Protein AF-A0A0V0W6I0-F1 (afdb_monomer)

pLDDT: mean 73.9, std 25.03, range [25.95, 97.06]

Radius of gyration: 31.8 Å; Cα contacts (8 Å, |Δi|>4): 115; chains: 1; bounding box: 70×70×75 Å

Foldseek 3Di:
DWDDDPNDTDDPQRVCCVPPRGDPCPPDAWDWDDDPVDTDTHRPVPDDDDPPDDDDDDDPVRVVVVCVVPDDDDVVVQVVQLVVLVVVPVVVDPVCVVVVHDDDSDDDDDDDDDDADDWDWADDPDDDDIDTDHDDPNDDDCVPGDHPDPPPDDPPPPDPDPCPDPPPPPPPPPPDPDDDDDDDDDDDDDDDDPDDPPDDDDDDDD

Sequence (206 aa):
MKFKRDGNEVSVAEYFRDVYGPLKYPNLPLVQVGSKSKPIYVPVELCQVANCQRYNKLKACQTTSIIRFASTDAPTRILKCIDMVKNSNFNSDPFLKSFGVQIKAEPMIVDGRVLPPPRLEYGKGNGGRQIILTLKDGAWNFLNLLLELKCRTDPHCNGPLRRAGSSASSTRFLARPSLFGDGPVLTVPRVSYQFLSCAFLIALRQ

Solvent-accessible surface area (backbone atoms only — not comparable to full-atom values): 14554 Å² total; per-residue (Å²): 115,72,47,81,55,97,91,41,80,42,38,60,60,56,52,39,34,76,75,78,42,75,66,92,63,73,87,57,70,63,42,77,42,81,48,92,90,59,68,42,80,41,58,51,92,80,60,75,86,70,82,92,70,86,81,91,82,77,53,72,71,56,45,52,52,50,49,59,71,70,62,66,58,70,70,63,47,51,52,53,51,36,51,50,48,56,74,62,46,60,71,72,38,70,69,40,51,74,72,71,53,78,74,77,58,66,84,86,86,75,94,82,80,85,76,82,71,68,81,43,79,41,51,41,81,89,88,49,78,73,47,77,46,82,54,56,96,90,43,86,77,66,83,96,61,49,75,76,73,79,77,79,75,64,89,82,64,88,61,82,75,74,78,72,73,85,72,82,64,84,73,75,82,76,82,70,82,86,87,77,82,94,75,88,83,86,86,82,82,93,78,93,75,98,72,72,103,77,83,86,82,91,77,88,78,132

Secondary structure (DSSP, 8-state):
-EEEETTEEEEHHHHHHHHT---S-TTSPEEEEEETTEEEEEEGGG--PPTTPPP----HHHHHHHHHHH---HHHHHHHHHHHHHHHTGGG-HHHHHTT----SSPPP-----PPPPEEEEEETTTEEEEEEEPBTTB---TT---S------TT--S--------------------S----------------S---------

Structure (mmCIF, N/CA/C/O backbone):
data_AF-A0A0V0W6I0-F1
#
_entry.id   AF-A0A0V0W6I0-F1
#
loop_
_atom_site.group_PDB
_atom_site.id
_atom_site.type_symbol
_atom_site.label_atom_id
_atom_site.label_alt_id
_atom_site.label_comp_id
_atom_site.label_asym_id
_atom_site.label_entity_id
_atom_site.label_seq_id
_atom_site.pdbx_PDB_ins_code
_atom_site.Cartn_x
_atom_site.Cartn_y
_atom_site.Cartn_z
_atom_site.occupancy
_atom_site.B_iso_or_equiv
_atom_site.auth_seq_id
_atom_site.auth_comp_id
_atom_site.auth_asym_id
_atom_site.auth_atom_id
_atom_site.pdbx_PDB_model_num
ATOM 1 N N . MET A 1 1 ? -19.788 6.166 32.489 1.00 81.62 1 MET A N 1
ATOM 2 C CA . MET A 1 1 ? -20.897 6.461 31.555 1.00 81.62 1 MET A CA 1
ATOM 3 C C . MET A 1 1 ? -22.092 5.607 31.942 1.00 81.62 1 MET A C 1
ATOM 5 O O . MET A 1 1 ? -21.896 4.411 32.150 1.00 81.62 1 MET A O 1
ATOM 9 N N . LYS A 1 2 ? -23.277 6.206 32.090 1.00 86.81 2 LYS A N 1
ATOM 10 C CA . LYS A 1 2 ? -24.521 5.514 32.464 1.00 86.81 2 LYS A CA 1
ATOM 11 C C . LYS A 1 2 ? -25.579 5.736 31.387 1.00 86.81 2 LYS A C 1
ATOM 13 O O . LYS A 1 2 ? -25.546 6.761 30.710 1.00 86.81 2 LYS A O 1
ATOM 18 N N . PHE A 1 3 ? -26.480 4.779 31.216 1.00 87.31 3 PHE A N 1
ATOM 19 C CA . PHE A 1 3 ? -27.615 4.881 30.305 1.00 87.31 3 PHE A CA 1
ATOM 20 C C . PHE A 1 3 ? -28.866 4.301 30.966 1.00 87.31 3 PHE A C 1
ATOM 22 O O . PHE A 1 3 ? -28.770 3.496 31.892 1.00 87.31 3 PHE A O 1
ATOM 29 N N . LYS A 1 4 ? -30.046 4.737 30.515 1.00 89.06 4 LYS A N 1
ATOM 30 C CA . LYS A 1 4 ? -31.315 4.233 31.044 1.00 89.06 4 LYS A CA 1
ATOM 31 C C . LYS A 1 4 ? -31.655 2.887 30.411 1.00 89.06 4 LYS A C 1
ATOM 33 O O . LYS A 1 4 ?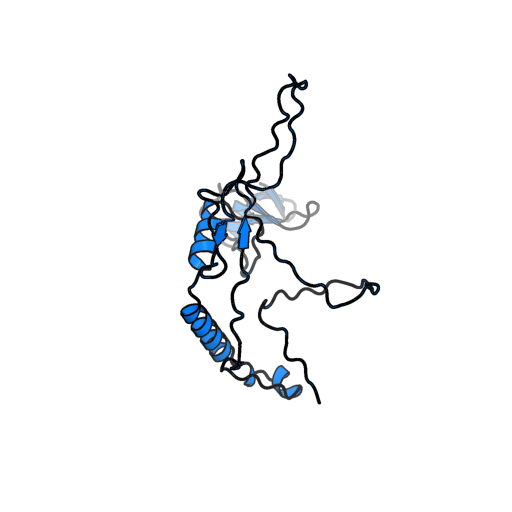 -31.728 2.786 29.188 1.00 89.06 4 LYS A O 1
ATOM 38 N N . ARG A 1 5 ? -31.903 1.887 31.250 1.00 84.75 5 ARG A N 1
ATOM 39 C CA . ARG A 1 5 ? -32.409 0.559 30.900 1.00 84.75 5 ARG A CA 1
ATOM 40 C C . ARG A 1 5 ? -33.573 0.249 31.839 1.00 84.75 5 ARG A C 1
ATOM 42 O O . ARG A 1 5 ? -33.401 0.317 33.050 1.00 84.75 5 ARG A O 1
ATOM 49 N N . ASP A 1 6 ? -34.751 -0.027 31.284 1.00 84.88 6 ASP A N 1
ATOM 50 C CA . ASP A 1 6 ? -35.951 -0.414 32.048 1.00 84.88 6 ASP A CA 1
ATOM 51 C C . ASP A 1 6 ? -36.312 0.566 33.187 1.00 84.88 6 ASP A C 1
ATOM 53 O O . ASP A 1 6 ? -36.719 0.178 34.275 1.00 84.88 6 ASP A O 1
ATOM 57 N N . GLY A 1 7 ? -36.114 1.869 32.945 1.00 86.38 7 GLY A N 1
ATOM 58 C CA . GLY A 1 7 ? -36.368 2.938 33.920 1.00 86.38 7 GLY A CA 1
ATOM 59 C C . GLY A 1 7 ? -35.218 3.228 34.894 1.00 86.38 7 GLY A C 1
ATOM 60 O O . GLY A 1 7 ? -35.217 4.296 35.502 1.00 86.38 7 GLY A O 1
ATOM 61 N N . ASN A 1 8 ? -34.202 2.363 34.970 1.00 88.00 8 ASN A N 1
ATOM 62 C CA . ASN A 1 8 ? -33.054 2.501 35.869 1.00 88.00 8 ASN A CA 1
ATOM 63 C C . ASN A 1 8 ? -31.792 2.970 35.130 1.00 88.00 8 ASN A C 1
ATOM 65 O O . ASN A 1 8 ? -31.557 2.612 33.976 1.00 88.00 8 ASN A O 1
ATOM 69 N N . GLU A 1 9 ? -30.951 3.772 35.788 1.00 90.94 9 GLU A N 1
ATOM 70 C CA . GLU A 1 9 ? -29.638 4.143 35.247 1.00 90.94 9 GLU A CA 1
ATOM 71 C C . GLU A 1 9 ? -28.597 3.065 35.548 1.00 90.94 9 GLU A C 1
ATOM 73 O O . GLU A 1 9 ? -28.225 2.857 36.701 1.00 90.94 9 GLU A O 1
ATOM 78 N N . VAL A 1 10 ? -28.082 2.425 34.499 1.00 92.50 10 VAL A N 1
ATOM 79 C CA . VAL A 1 10 ? -27.079 1.357 34.590 1.00 92.50 10 VAL A CA 1
ATOM 80 C C . VAL A 1 10 ? -25.789 1.823 33.924 1.00 92.50 10 VAL A C 1
ATOM 82 O O . VAL A 1 10 ? -25.811 2.499 32.889 1.00 92.50 10 VAL A O 1
ATOM 85 N N . SER A 1 11 ? -24.636 1.504 34.512 1.00 92.38 11 SER A N 1
ATOM 86 C CA . SER A 1 11 ? -23.357 1.761 33.852 1.00 92.38 11 SER A CA 1
ATOM 87 C C . SER A 1 11 ? -23.086 0.745 32.743 1.00 92.38 11 SER A C 1
ATOM 89 O O . SER A 1 11 ? -23.544 -0.394 32.775 1.00 92.38 11 SER A O 1
ATOM 91 N N . VAL A 1 12 ? -22.283 1.136 31.754 1.00 92.31 12 VAL A N 1
ATOM 92 C CA . VAL A 1 12 ? -21.892 0.214 30.674 1.00 92.31 12 VAL A CA 1
ATOM 93 C C . VAL A 1 12 ? -21.164 -1.017 31.229 1.00 92.31 12 VAL A C 1
ATOM 95 O O . VAL A 1 12 ? -21.458 -2.130 30.814 1.00 92.31 12 VAL A O 1
ATOM 98 N N . ALA A 1 13 ? -20.282 -0.849 32.217 1.00 92.50 13 ALA A N 1
ATOM 99 C CA . ALA A 1 13 ? -19.564 -1.971 32.822 1.00 92.50 13 ALA A CA 1
ATOM 100 C C . ALA A 1 13 ? -20.494 -2.945 33.565 1.00 92.50 13 ALA A C 1
ATOM 102 O O . ALA A 1 13 ? -20.331 -4.154 33.425 1.00 92.50 13 ALA A O 1
ATOM 103 N N . GLU A 1 14 ? -21.481 -2.435 34.311 1.00 92.81 14 GLU A N 1
ATOM 104 C CA . GLU A 1 14 ? -22.499 -3.264 34.975 1.00 92.81 14 GLU A CA 1
ATOM 105 C C . GLU A 1 14 ? -23.347 -4.015 33.949 1.00 92.81 14 GLU A C 1
ATOM 107 O O . GLU A 1 14 ? -23.478 -5.228 34.042 1.00 92.81 14 GLU A O 1
ATOM 112 N N . TYR A 1 15 ? -23.832 -3.327 32.911 1.00 93.31 15 TYR A N 1
ATOM 113 C CA . TYR A 1 15 ? -24.615 -3.959 31.850 1.00 93.31 15 TYR A CA 1
ATOM 114 C C . TYR A 1 15 ? -23.868 -5.123 31.191 1.00 93.31 15 TYR A C 1
ATOM 116 O O . TYR A 1 15 ? -24.427 -6.206 31.028 1.00 93.31 15 TYR A O 1
ATOM 124 N N . PHE A 1 16 ? -22.604 -4.908 30.810 1.00 93.88 16 PHE A N 1
ATOM 125 C CA . PHE A 1 16 ? -21.815 -5.959 30.175 1.00 93.88 16 PHE A CA 1
ATOM 126 C C . PHE A 1 16 ? -21.500 -7.095 31.146 1.00 93.88 16 PHE A C 1
ATOM 128 O O . PHE A 1 16 ? -21.609 -8.246 30.734 1.00 93.88 16 PHE A O 1
ATOM 135 N N . ARG A 1 17 ? -21.216 -6.796 32.422 1.00 93.19 17 ARG A N 1
ATOM 136 C CA . ARG A 1 17 ? -21.019 -7.810 33.466 1.00 93.19 17 ARG A CA 1
ATOM 137 C C . ARG A 1 17 ? -22.237 -8.713 33.639 1.00 93.19 17 ARG A C 1
ATOM 139 O O . ARG A 1 17 ? -22.057 -9.919 33.766 1.00 93.19 17 ARG A O 1
ATOM 146 N N . ASP A 1 18 ? -23.432 -8.133 33.619 1.00 92.25 18 ASP A N 1
ATOM 147 C CA . ASP A 1 18 ? -24.674 -8.855 33.892 1.00 92.25 18 ASP A CA 1
ATOM 148 C C . ASP A 1 18 ? -25.182 -9.638 32.666 1.00 92.25 18 ASP A C 1
ATOM 150 O O . ASP A 1 18 ? -25.756 -10.712 32.819 1.00 92.25 18 ASP A O 1
ATOM 154 N N . VAL A 1 19 ? -24.990 -9.116 31.446 1.00 92.38 19 VAL A N 1
ATOM 155 C CA . VAL A 1 19 ? -25.532 -9.720 30.208 1.00 92.38 19 VAL A CA 1
ATOM 156 C C . VAL A 1 19 ? -24.544 -10.654 29.507 1.00 92.38 19 VAL A C 1
ATOM 158 O O . VAL A 1 19 ? -24.962 -11.658 28.938 1.00 92.38 19 VAL A O 1
ATOM 161 N N . TYR A 1 20 ? -23.249 -10.328 29.513 1.00 91.25 20 TYR A N 1
ATOM 162 C CA . TYR A 1 20 ? -22.232 -11.055 28.742 1.00 91.25 20 TYR A CA 1
ATOM 163 C C . TYR A 1 20 ? -21.132 -11.647 29.630 1.00 91.25 20 TYR A C 1
ATOM 165 O O . TYR A 1 20 ? -20.777 -12.813 29.488 1.00 91.25 20 TYR A O 1
ATOM 173 N N . GLY A 1 21 ? -20.575 -10.842 30.530 1.00 92.56 21 GLY A N 1
ATOM 174 C CA . GLY A 1 21 ? -19.471 -11.196 31.411 1.00 92.56 21 GLY A CA 1
ATOM 175 C C . GLY A 1 21 ? -18.652 -9.968 31.831 1.00 92.56 21 GLY A C 1
ATOM 176 O O . GLY A 1 21 ? -18.759 -8.899 31.223 1.00 92.56 21 GLY A O 1
ATOM 177 N N . PRO A 1 22 ? -17.846 -10.079 32.901 1.00 93.12 22 PRO A N 1
ATOM 178 C CA . PRO A 1 22 ? -17.086 -8.951 33.430 1.00 93.12 22 PRO A CA 1
ATOM 179 C C . PRO A 1 22 ? -16.040 -8.455 32.425 1.00 93.12 22 PRO A C 1
ATOM 181 O O . PRO A 1 22 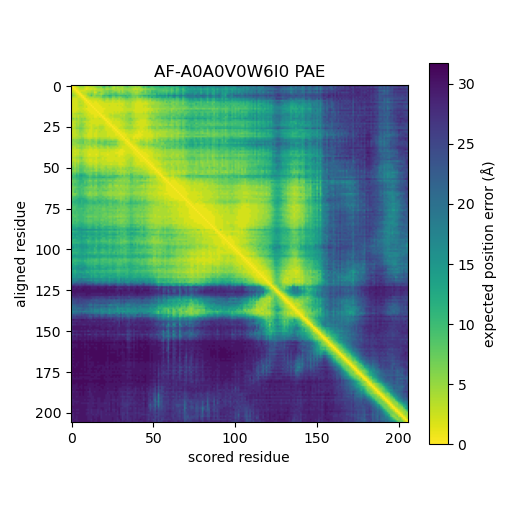? -15.244 -9.237 31.902 1.00 93.12 22 PRO A O 1
ATOM 184 N N . LEU A 1 23 ? -16.014 -7.137 32.207 1.00 93.31 23 LEU A N 1
ATOM 185 C CA . LEU A 1 23 ? -14.989 -6.488 31.389 1.00 93.31 23 LEU A CA 1
ATOM 186 C C . LEU A 1 23 ? -13.624 -6.593 32.077 1.00 93.31 23 LEU A C 1
ATOM 188 O O . LEU A 1 23 ? -13.521 -6.378 33.288 1.00 93.31 23 LEU A O 1
ATOM 192 N N . LYS A 1 24 ? -12.564 -6.865 31.312 1.00 94.88 24 LYS A N 1
ATOM 193 C CA . LYS A 1 24 ? -11.198 -6.938 31.865 1.00 94.88 24 LYS A CA 1
ATOM 194 C C . LYS A 1 24 ? -10.644 -5.553 32.170 1.00 94.88 24 LYS A C 1
ATOM 196 O O . LYS A 1 24 ? -9.916 -5.380 33.146 1.00 94.88 24 LYS A O 1
ATOM 201 N N . TYR A 1 25 ? -10.998 -4.568 31.347 1.00 93.69 25 TYR A N 1
ATOM 202 C CA . TYR A 1 25 ? -10.481 -3.209 31.453 1.00 93.69 25 TYR A CA 1
ATOM 203 C C . TYR A 1 25 ? -11.622 -2.181 31.504 1.00 93.69 25 TYR A C 1
ATOM 205 O O . TYR A 1 25 ? -11.816 -1.409 30.561 1.00 93.69 25 TYR A O 1
ATOM 213 N N . PRO A 1 26 ? -12.372 -2.107 32.620 1.00 90.56 26 PRO A N 1
ATOM 214 C CA . PRO A 1 26 ? -13.537 -1.223 32.737 1.00 90.56 26 PRO A CA 1
ATOM 215 C C . PRO A 1 26 ? -13.186 0.273 32.685 1.00 90.56 26 PRO A C 1
ATOM 217 O O . PRO A 1 26 ? -14.055 1.098 32.416 1.00 90.56 26 PRO A O 1
ATOM 220 N N . ASN A 1 27 ? -11.919 0.626 32.924 1.00 92.06 27 ASN A N 1
ATOM 221 C CA . ASN A 1 27 ? -11.438 2.010 32.937 1.00 92.06 27 ASN A CA 1
ATOM 222 C C . ASN A 1 27 ? -11.059 2.544 31.542 1.00 92.06 27 ASN A C 1
ATOM 224 O O . ASN A 1 27 ? -10.679 3.708 31.420 1.00 92.06 27 ASN A O 1
ATOM 228 N N . LEU A 1 28 ? -11.119 1.714 30.493 1.00 94.06 28 LEU A N 1
ATOM 229 C CA . LEU A 1 28 ? -10.830 2.153 29.128 1.00 94.06 28 LEU A CA 1
ATOM 230 C C . LEU A 1 28 ? -11.968 3.007 28.548 1.00 94.06 28 LEU A C 1
ATOM 232 O O . LEU A 1 28 ? -13.129 2.859 28.939 1.00 94.06 28 LEU A O 1
ATOM 236 N N . PRO A 1 29 ? -11.660 3.894 27.584 1.00 94.19 29 PRO A N 1
ATOM 237 C CA . PRO A 1 29 ? -12.686 4.665 26.902 1.00 94.19 29 PRO A CA 1
ATOM 238 C C . PRO A 1 29 ? -13.645 3.755 26.129 1.00 94.19 29 PRO A C 1
ATOM 240 O O . PRO A 1 29 ? -13.281 2.698 25.610 1.00 94.19 29 PRO A O 1
ATOM 243 N N . LEU A 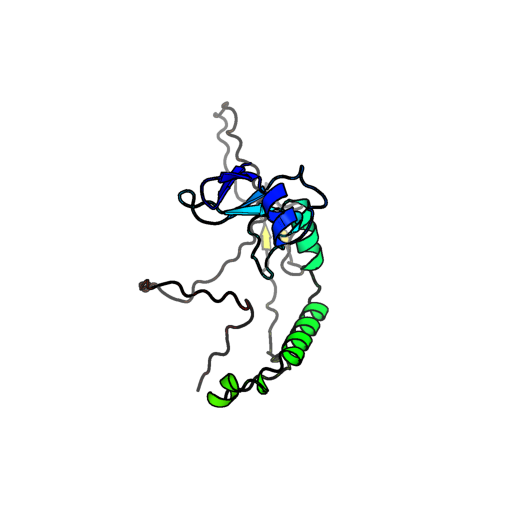1 30 ? -14.887 4.216 26.022 1.00 94.44 30 LEU A N 1
ATOM 244 C CA . LEU A 1 30 ? -15.925 3.565 25.235 1.00 94.44 30 LEU A CA 1
ATOM 245 C C . LEU A 1 30 ? -15.911 4.107 23.805 1.00 94.44 30 LEU A C 1
ATOM 247 O O . LEU A 1 30 ? -15.682 5.296 23.578 1.00 94.44 30 LEU A O 1
ATOM 251 N N . VAL A 1 31 ? -16.212 3.243 22.842 1.00 94.88 31 VAL A N 1
ATOM 252 C CA . VAL A 1 31 ? -16.436 3.624 21.450 1.00 94.88 31 VAL A CA 1
ATOM 253 C C . VAL A 1 31 ? -17.900 4.017 21.294 1.00 94.88 31 VAL A C 1
ATOM 255 O O . VAL A 1 31 ? -18.795 3.215 21.557 1.00 94.88 31 VAL A O 1
ATOM 258 N N . GLN A 1 32 ? -18.151 5.251 20.862 1.00 93.31 32 GLN A N 1
ATOM 259 C CA . GLN A 1 32 ? -19.487 5.681 20.470 1.00 93.31 32 GLN A CA 1
ATOM 260 C C . GLN A 1 32 ? -19.721 5.334 19.000 1.00 93.31 32 GLN A C 1
ATOM 262 O O . GLN A 1 32 ? -19.020 5.828 18.117 1.00 93.31 32 GLN A O 1
ATOM 267 N N . VAL A 1 33 ? -20.739 4.524 18.743 1.00 92.81 33 VAL A N 1
ATOM 268 C CA . VAL A 1 33 ? -21.224 4.195 17.402 1.00 92.81 33 VAL A CA 1
ATOM 269 C C . VAL A 1 33 ? -22.657 4.700 17.220 1.00 92.81 33 VAL A C 1
ATOM 271 O O . VAL A 1 33 ? -23.338 5.062 18.182 1.00 92.81 33 VAL A O 1
ATOM 274 N N . GLY A 1 34 ? -23.118 4.756 15.972 1.00 92.06 34 GLY A N 1
ATOM 275 C CA . GLY A 1 34 ? -24.446 5.269 15.630 1.00 92.06 34 GLY A CA 1
ATOM 276 C C . GLY A 1 34 ? -24.508 6.794 15.482 1.00 92.06 34 GLY A C 1
ATOM 277 O O . GLY A 1 34 ? -23.497 7.479 15.330 1.00 92.06 34 GLY A O 1
ATOM 278 N N . SER A 1 35 ? -25.730 7.330 15.467 1.00 91.62 35 SER A N 1
ATOM 279 C CA . SER A 1 35 ? -25.979 8.767 15.298 1.00 91.62 35 SER A CA 1
ATOM 280 C C . SER A 1 35 ? -25.782 9.528 16.610 1.00 91.62 35 SER A C 1
ATOM 282 O O . SER A 1 35 ? -25.994 8.986 17.691 1.00 91.62 35 SER A O 1
ATOM 284 N N . LYS A 1 36 ? -25.476 10.830 16.531 1.00 87.75 36 LYS A N 1
ATOM 285 C CA . LYS A 1 36 ? -25.412 11.718 17.707 1.00 87.75 36 LYS A CA 1
ATOM 286 C C . LYS A 1 36 ? -26.724 11.750 18.504 1.00 87.75 36 LYS A C 1
ATOM 288 O O . LYS A 1 36 ? -26.687 11.931 19.711 1.00 87.75 36 LYS A O 1
ATOM 293 N N . SER A 1 37 ? -27.864 11.562 17.831 1.00 90.06 37 SER A N 1
ATOM 294 C CA . SER A 1 37 ? -29.196 11.534 18.458 1.00 90.06 37 SER A CA 1
ATOM 295 C C . SER A 1 37 ? -29.492 10.224 19.199 1.00 90.06 37 SER A C 1
ATOM 297 O O . SER A 1 37 ? -30.280 10.227 20.141 1.00 90.06 37 SER A O 1
ATOM 299 N N . LYS A 1 38 ? -28.883 9.112 18.776 1.00 88.69 38 LYS A N 1
ATOM 300 C CA . LYS A 1 38 ? -29.066 7.780 19.368 1.00 88.69 38 LYS A CA 1
ATOM 301 C C . LYS A 1 38 ? -27.699 7.100 19.479 1.00 88.69 38 LYS A C 1
ATOM 303 O O . LYS A 1 38 ? -27.387 6.230 18.660 1.00 88.69 38 LYS A O 1
ATOM 308 N N . PRO A 1 39 ? -26.854 7.557 20.418 1.00 90.75 39 PRO A N 1
ATOM 309 C CA . PRO A 1 39 ? -25.516 7.020 20.577 1.00 90.75 39 PRO A CA 1
ATOM 310 C C . PRO A 1 39 ? -25.571 5.626 21.202 1.00 90.75 39 PRO A C 1
ATOM 312 O O . PRO A 1 39 ? -26.314 5.385 22.152 1.00 90.75 39 PRO A O 1
ATOM 315 N N . ILE A 1 40 ? -24.750 4.721 20.686 1.00 92.12 40 ILE A N 1
ATOM 316 C CA . ILE A 1 40 ? -24.531 3.389 21.247 1.00 92.12 40 ILE A CA 1
ATOM 317 C C . ILE A 1 40 ? -23.095 3.352 21.758 1.00 92.12 40 ILE A C 1
ATOM 319 O O . ILE A 1 40 ? -22.174 3.728 21.035 1.00 92.12 40 ILE A O 1
ATOM 323 N N . TYR A 1 41 ? -22.897 2.907 22.996 1.00 92.75 41 TYR A N 1
ATOM 324 C CA . TYR A 1 41 ? -21.579 2.853 23.624 1.00 92.75 41 TYR A CA 1
ATOM 325 C C . TYR A 1 41 ? -21.107 1.410 23.748 1.00 92.75 41 TYR A C 1
ATOM 327 O O . TYR A 1 41 ? -21.767 0.594 24.388 1.00 92.75 41 TYR A O 1
ATOM 335 N N . VAL A 1 42 ? -19.954 1.113 23.155 1.00 93.50 42 VAL A N 1
ATOM 336 C CA . VAL A 1 42 ? -19.367 -0.229 23.130 1.00 93.50 42 VAL A CA 1
ATOM 337 C C . VAL A 1 42 ? -17.982 -0.190 23.784 1.00 93.50 42 VAL A C 1
ATOM 339 O O . VAL A 1 42 ? -17.181 0.686 23.443 1.00 93.50 42 VAL A O 1
ATOM 342 N N . PRO A 1 43 ? -17.666 -1.095 24.727 1.00 94.75 43 PRO A N 1
ATOM 343 C CA . PRO A 1 43 ? -16.317 -1.231 25.267 1.00 94.75 43 PRO A CA 1
ATOM 344 C C . PRO A 1 43 ? -15.291 -1.499 24.162 1.00 94.75 43 PRO A C 1
ATOM 346 O O . PRO A 1 43 ? -15.508 -2.358 23.309 1.00 94.75 43 PRO A O 1
ATOM 349 N N . VAL A 1 44 ? -14.154 -0.795 24.187 1.00 95.12 44 VAL A N 1
ATOM 350 C CA . VAL A 1 44 ? -13.105 -0.946 23.160 1.00 95.12 44 VAL A CA 1
ATOM 351 C C . VAL A 1 44 ? -12.552 -2.373 23.080 1.00 95.12 44 VAL A C 1
ATOM 353 O O . VAL A 1 44 ? -12.177 -2.817 22.001 1.00 95.12 44 VAL A O 1
ATOM 356 N N . GLU A 1 45 ? -12.560 -3.111 24.193 1.00 94.50 45 GLU A N 1
ATOM 357 C CA . GLU A 1 45 ? -12.115 -4.510 24.257 1.00 94.50 45 GLU A CA 1
ATOM 358 C C . GLU A 1 45 ? -12.981 -5.476 23.433 1.00 94.50 45 GLU A C 1
ATOM 360 O O . GLU A 1 45 ? -12.513 -6.554 23.078 1.00 94.50 45 GLU A O 1
ATOM 365 N N . LEU A 1 46 ? -14.213 -5.084 23.092 1.00 92.62 46 LEU A N 1
ATOM 366 C CA . LEU A 1 46 ? -15.132 -5.869 22.261 1.00 92.62 46 LEU A CA 1
ATOM 367 C C . LEU A 1 46 ? -15.139 -5.414 20.793 1.00 92.62 46 LEU A C 1
ATOM 369 O O . LEU A 1 46 ? -15.841 -5.994 19.966 1.00 92.62 46 LEU A O 1
ATOM 373 N N . CYS A 1 47 ? -14.383 -4.369 20.451 1.00 93.69 47 CYS A N 1
ATOM 374 C CA . CYS A 1 47 ? -14.353 -3.801 19.109 1.00 93.69 47 CYS A CA 1
ATOM 375 C C . CYS A 1 47 ? -13.207 -4.394 18.281 1.00 93.69 47 CYS A C 1
ATOM 377 O O . CYS A 1 47 ? -12.046 -4.353 18.686 1.00 93.69 47 CYS A O 1
ATOM 379 N N . GLN A 1 48 ? -13.515 -4.841 17.062 1.00 94.38 48 GLN A N 1
ATOM 380 C CA . GLN A 1 48 ? -12.517 -5.203 16.055 1.00 94.38 48 GLN A CA 1
ATOM 381 C C . GLN A 1 48 ? -12.618 -4.262 14.853 1.00 94.38 48 GLN A C 1
ATOM 383 O O . GLN A 1 48 ? -13.710 -3.895 14.415 1.00 94.38 48 GLN A O 1
ATOM 388 N N . VAL A 1 49 ? -11.470 -3.857 14.309 1.00 92.62 49 VAL A N 1
ATOM 389 C CA . VAL A 1 49 ? -11.435 -3.065 13.075 1.00 92.62 49 VAL A CA 1
ATOM 390 C C . VAL A 1 49 ? -11.864 -3.964 11.920 1.00 92.62 49 VAL A C 1
ATOM 392 O O . VAL A 1 49 ? -11.274 -5.022 11.715 1.00 92.62 49 VAL A O 1
ATOM 395 N N . ALA A 1 50 ? -12.886 -3.550 11.169 1.00 93.56 50 ALA A N 1
ATOM 396 C CA . ALA A 1 50 ? -13.345 -4.335 10.032 1.00 93.56 50 ALA A CA 1
ATOM 397 C C . ALA A 1 50 ? -12.258 -4.424 8.950 1.00 93.56 50 ALA A C 1
ATOM 399 O O . ALA A 1 50 ? -11.489 -3.484 8.724 1.00 93.56 50 ALA A O 1
ATOM 400 N N . ASN A 1 51 ? -12.227 -5.555 8.252 1.00 94.44 51 ASN A N 1
ATOM 401 C CA . ASN A 1 51 ? -11.247 -5.803 7.204 1.00 94.44 51 ASN A CA 1
ATOM 402 C C . ASN A 1 51 ? -11.455 -4.873 5.998 1.00 94.44 51 ASN A C 1
ATOM 404 O O . ASN A 1 51 ? -12.549 -4.365 5.753 1.00 94.44 51 ASN A O 1
ATOM 408 N N . CYS A 1 52 ? -10.392 -4.694 5.212 1.00 92.69 52 CYS A N 1
ATOM 409 C CA . CYS A 1 52 ? -10.415 -3.978 3.930 1.00 92.69 52 CYS A CA 1
ATOM 410 C C . CYS A 1 52 ? -10.842 -2.498 3.999 1.00 92.69 52 CYS A C 1
ATOM 412 O O . CYS A 1 52 ? -11.297 -1.930 3.005 1.00 92.69 52 CYS A O 1
ATOM 414 N N . GLN A 1 53 ? -10.655 -1.833 5.140 1.00 93.31 53 GLN A N 1
ATOM 415 C CA . GLN A 1 53 ? -10.851 -0.386 5.228 1.00 93.31 53 GLN A CA 1
ATOM 416 C C . GLN A 1 53 ? -9.677 0.368 4.589 1.00 93.31 53 GLN A C 1
ATOM 418 O O . GLN A 1 53 ? -8.518 0.203 4.972 1.00 93.31 53 GLN A O 1
ATOM 423 N N . ARG A 1 54 ? -9.973 1.233 3.613 1.00 92.50 54 ARG A N 1
ATOM 424 C CA . ARG A 1 54 ? -8.960 2.070 2.959 1.00 92.50 54 ARG A CA 1
ATOM 425 C C . ARG A 1 54 ? -8.441 3.147 3.911 1.00 92.50 54 ARG A C 1
ATOM 427 O O . ARG A 1 54 ? -9.212 3.926 4.465 1.00 92.50 54 ARG A O 1
ATOM 434 N N . TYR A 1 55 ? -7.120 3.258 4.006 1.00 91.88 55 TYR A N 1
ATOM 435 C CA . TYR A 1 55 ? -6.446 4.313 4.758 1.00 91.88 55 TYR A CA 1
ATOM 436 C C . TYR A 1 55 ? -6.000 5.459 3.836 1.00 91.88 55 TYR A C 1
ATOM 438 O O . TYR A 1 55 ? -5.389 5.221 2.796 1.00 91.88 55 TYR A O 1
ATOM 446 N N . ASN A 1 56 ? -6.305 6.710 4.201 1.00 89.44 56 ASN A N 1
ATOM 447 C CA . ASN A 1 56 ? -6.179 7.854 3.283 1.00 89.44 56 ASN A CA 1
ATOM 448 C C . ASN A 1 56 ? -4.899 8.693 3.444 1.00 89.44 56 ASN A C 1
ATOM 450 O O . ASN A 1 56 ? -4.519 9.382 2.501 1.00 89.44 56 ASN A O 1
ATOM 454 N N . LYS A 1 57 ? -4.246 8.700 4.616 1.00 93.69 57 LYS A N 1
ATOM 455 C CA . LYS A 1 57 ? -3.098 9.589 4.894 1.00 93.69 57 LYS A CA 1
ATOM 456 C C . LYS A 1 57 ? -2.005 8.877 5.677 1.00 93.69 57 LYS A C 1
ATOM 458 O O . LYS A 1 57 ? -2.195 8.592 6.848 1.00 93.69 57 LYS A O 1
ATOM 463 N N . LEU A 1 58 ? -0.854 8.661 5.053 1.00 94.06 58 LEU A N 1
ATOM 464 C CA . LEU A 1 58 ? 0.293 7.980 5.656 1.00 94.06 58 LEU A CA 1
ATOM 465 C C . LEU A 1 58 ? 1.273 8.974 6.290 1.00 94.06 58 LEU A C 1
ATOM 467 O O . LEU A 1 58 ? 1.472 10.078 5.783 1.00 94.06 58 LEU A O 1
ATOM 471 N N . LYS A 1 59 ? 1.917 8.566 7.388 1.00 96.50 59 LYS A N 1
ATOM 472 C CA . LYS A 1 59 ? 3.056 9.299 7.967 1.00 96.50 59 LYS A CA 1
ATOM 473 C C . LYS A 1 59 ? 4.309 9.083 7.111 1.00 96.50 59 LYS A C 1
ATOM 475 O O . LYS A 1 59 ? 4.450 8.024 6.508 1.00 96.50 59 LYS A O 1
ATOM 480 N N . ALA A 1 60 ? 5.260 10.020 7.130 1.00 95.88 60 ALA A N 1
ATOM 481 C CA . ALA A 1 60 ? 6.479 9.952 6.309 1.00 95.88 60 ALA A CA 1
ATOM 482 C C . ALA A 1 60 ? 7.228 8.608 6.428 1.00 95.88 60 ALA A C 1
ATOM 484 O O . ALA A 1 60 ? 7.541 7.990 5.414 1.00 95.88 60 ALA A O 1
ATOM 485 N N . CYS A 1 61 ? 7.427 8.096 7.649 1.00 95.81 61 CYS A N 1
ATOM 486 C CA . CYS A 1 61 ? 8.075 6.797 7.860 1.00 95.81 61 CYS A CA 1
ATOM 487 C C . CYS A 1 61 ? 7.289 5.633 7.232 1.00 95.81 61 CYS A C 1
ATOM 489 O O . CYS A 1 61 ? 7.885 4.750 6.623 1.00 95.81 61 CYS A O 1
ATOM 491 N N . GLN A 1 62 ? 5.955 5.645 7.339 1.00 96.50 62 GLN A N 1
ATOM 492 C CA . GLN A 1 62 ? 5.095 4.618 6.738 1.00 96.50 62 GLN A CA 1
ATOM 493 C C . GLN A 1 62 ? 5.143 4.687 5.210 1.00 96.50 62 GLN A C 1
ATOM 495 O O . GLN A 1 62 ? 5.247 3.654 4.553 1.00 96.50 62 GLN A O 1
ATOM 500 N N . THR A 1 63 ? 5.123 5.898 4.648 1.00 96.38 63 THR A N 1
ATOM 501 C CA . THR A 1 63 ? 5.263 6.129 3.207 1.00 96.38 63 THR A CA 1
ATOM 502 C C . THR A 1 63 ? 6.581 5.564 2.690 1.00 96.38 63 THR A C 1
ATOM 504 O O . THR A 1 63 ? 6.575 4.829 1.708 1.00 96.38 63 THR A O 1
ATOM 507 N N . THR A 1 64 ? 7.701 5.823 3.372 1.00 96.81 64 THR A N 1
ATOM 508 C CA . THR A 1 64 ? 9.009 5.262 3.002 1.00 96.81 64 THR A CA 1
ATOM 509 C C . THR A 1 64 ? 8.999 3.734 3.009 1.00 96.81 64 THR A C 1
ATOM 511 O O . THR A 1 64 ? 9.505 3.120 2.070 1.00 96.81 64 THR A O 1
ATOM 514 N N . SER A 1 65 ? 8.399 3.106 4.023 1.00 96.81 65 SER A N 1
ATOM 515 C CA . SER A 1 65 ? 8.281 1.643 4.085 1.00 96.81 65 SER A CA 1
ATOM 516 C C . SER A 1 65 ? 7.446 1.081 2.935 1.00 96.81 65 SER A C 1
ATOM 518 O O . SER A 1 65 ? 7.851 0.105 2.309 1.00 96.81 65 SER A O 1
ATOM 520 N N . ILE A 1 66 ? 6.320 1.723 2.607 1.00 96.25 66 ILE A N 1
ATOM 521 C CA . ILE A 1 66 ? 5.465 1.320 1.482 1.00 96.25 66 ILE A CA 1
ATOM 522 C C . ILE A 1 66 ? 6.199 1.490 0.153 1.00 96.25 66 ILE A C 1
ATOM 524 O O . ILE A 1 66 ? 6.146 0.591 -0.678 1.00 96.25 66 ILE A O 1
ATOM 528 N N . ILE A 1 67 ? 6.921 2.597 -0.042 1.00 96.50 67 ILE A N 1
ATOM 529 C CA . ILE A 1 67 ? 7.726 2.817 -1.250 1.00 96.50 67 ILE A CA 1
ATOM 530 C C . ILE A 1 67 ? 8.775 1.718 -1.386 1.00 96.50 67 ILE A C 1
ATOM 532 O O . ILE A 1 67 ? 8.885 1.130 -2.456 1.00 96.50 67 ILE A O 1
ATOM 536 N N . ARG A 1 68 ? 9.519 1.406 -0.319 1.00 95.44 68 ARG A N 1
ATOM 537 C CA . ARG A 1 68 ? 10.531 0.338 -0.340 1.00 95.44 68 ARG A CA 1
ATOM 538 C C . ARG A 1 68 ? 9.922 -1.023 -0.660 1.00 95.44 68 ARG A C 1
ATOM 540 O O . ARG A 1 68 ? 10.497 -1.765 -1.441 1.00 95.44 68 ARG A O 1
ATOM 547 N N . PHE A 1 69 ? 8.758 -1.325 -0.095 1.00 94.12 69 PHE A N 1
ATOM 548 C CA . PHE A 1 69 ? 8.051 -2.576 -0.353 1.00 94.12 69 PHE A CA 1
ATOM 549 C C . PHE A 1 69 ? 7.504 -2.667 -1.788 1.00 94.12 69 PHE A C 1
ATOM 551 O O . PHE A 1 69 ? 7.586 -3.717 -2.422 1.00 94.12 69 PHE A O 1
ATOM 558 N N . ALA A 1 70 ? 6.947 -1.572 -2.310 1.00 93.69 70 ALA A N 1
ATOM 559 C CA . ALA A 1 70 ? 6.337 -1.525 -3.638 1.00 93.69 70 ALA A CA 1
ATOM 560 C C . ALA A 1 70 ? 7.361 -1.364 -4.775 1.00 93.69 70 ALA A C 1
ATOM 562 O O . ALA A 1 70 ? 7.070 -1.712 -5.919 1.00 93.69 70 ALA A O 1
ATOM 563 N N . SER A 1 71 ? 8.548 -0.828 -4.479 1.00 94.56 71 SER A N 1
ATOM 564 C CA . SER A 1 71 ? 9.630 -0.656 -5.450 1.00 94.56 71 SER A CA 1
ATOM 565 C C . SER A 1 71 ? 10.297 -1.998 -5.716 1.00 94.56 71 SER A C 1
ATOM 567 O O . SER A 1 71 ? 11.152 -2.444 -4.959 1.00 94.56 71 SER A O 1
ATOM 569 N N . THR A 1 72 ? 9.898 -2.643 -6.805 1.00 94.62 72 THR A N 1
ATOM 570 C CA . THR A 1 72 ? 10.480 -3.905 -7.270 1.00 94.62 72 THR A CA 1
ATOM 571 C C . THR A 1 72 ? 11.146 -3.707 -8.622 1.00 94.62 72 THR A C 1
ATOM 573 O O . THR A 1 72 ? 10.664 -2.927 -9.448 1.00 94.62 72 THR A O 1
ATOM 576 N N . ASP A 1 73 ? 12.214 -4.453 -8.874 1.00 96.06 73 ASP A N 1
ATOM 577 C CA . ASP A 1 73 ? 12.848 -4.537 -10.184 1.00 96.06 73 ASP A CA 1
ATOM 578 C C . ASP A 1 73 ? 11.877 -5.074 -11.253 1.00 96.06 73 ASP A C 1
ATOM 580 O O . ASP A 1 73 ? 10.876 -5.739 -10.963 1.00 96.06 73 ASP A O 1
ATOM 584 N N . ALA A 1 74 ? 12.160 -4.735 -12.512 1.00 95.19 74 ALA A N 1
ATOM 585 C CA . ALA A 1 74 ? 11.309 -5.092 -13.639 1.00 95.19 74 ALA A CA 1
ATOM 586 C C . ALA A 1 74 ? 11.077 -6.612 -13.788 1.00 95.19 74 ALA A C 1
ATOM 588 O O . ALA A 1 74 ? 9.905 -6.986 -13.880 1.00 95.19 74 ALA A O 1
ATOM 589 N N . PRO A 1 75 ? 12.102 -7.494 -13.784 1.00 96.12 75 PRO A N 1
ATOM 590 C CA . PRO A 1 75 ? 11.868 -8.927 -13.960 1.00 96.12 75 PRO A CA 1
ATOM 591 C C . PRO A 1 75 ? 11.062 -9.529 -12.803 1.00 96.12 75 PRO A C 1
ATOM 593 O O . PRO A 1 75 ? 10.095 -10.249 -13.052 1.00 96.12 75 PRO A O 1
ATOM 596 N N . THR A 1 76 ? 11.351 -9.161 -11.551 1.00 95.69 76 THR A N 1
ATOM 597 C CA . THR A 1 76 ? 10.560 -9.611 -10.393 1.00 95.69 76 THR A CA 1
ATOM 598 C C . THR A 1 76 ? 9.108 -9.153 -10.483 1.00 95.69 76 THR A C 1
ATOM 600 O O . THR A 1 76 ? 8.192 -9.913 -10.166 1.00 95.69 76 THR A O 1
ATOM 603 N N . ARG A 1 77 ? 8.860 -7.918 -10.939 1.00 95.75 77 ARG A N 1
ATOM 604 C CA . ARG A 1 77 ? 7.494 -7.416 -11.130 1.00 95.75 77 ARG A CA 1
ATOM 605 C C . ARG A 1 77 ? 6.729 -8.227 -12.176 1.00 95.75 77 ARG A C 1
ATOM 607 O O . ARG A 1 77 ? 5.561 -8.522 -11.950 1.00 95.75 77 ARG A O 1
ATOM 614 N N . ILE A 1 78 ? 7.375 -8.599 -13.283 1.00 95.69 78 ILE A N 1
ATOM 615 C CA . ILE A 1 78 ? 6.756 -9.425 -14.332 1.00 95.69 78 ILE A CA 1
ATOM 616 C C . ILE A 1 78 ? 6.357 -10.791 -13.767 1.00 95.69 78 ILE A C 1
ATOM 618 O O . ILE A 1 78 ? 5.212 -11.200 -13.943 1.00 95.69 78 ILE A O 1
ATOM 622 N N . LEU A 1 79 ? 7.252 -11.457 -13.032 1.00 95.56 79 LEU A N 1
ATOM 623 C CA . LEU A 1 79 ? 6.955 -12.747 -12.398 1.00 95.56 79 LEU A CA 1
ATOM 624 C C . LEU A 1 79 ? 5.765 -12.647 -11.435 1.00 95.56 79 LEU A C 1
ATOM 626 O O . LEU A 1 79 ? 4.820 -13.423 -11.546 1.00 95.56 79 LEU A O 1
ATOM 630 N N . LYS A 1 80 ? 5.738 -11.616 -10.578 1.00 95.12 80 LYS A N 1
ATOM 631 C CA . LYS A 1 80 ? 4.605 -11.357 -9.672 1.00 95.12 80 LYS A CA 1
ATOM 632 C C . LYS A 1 80 ? 3.281 -11.175 -10.415 1.00 95.12 80 LYS A C 1
ATOM 634 O O . LYS A 1 80 ? 2.249 -11.641 -9.939 1.00 95.12 80 LYS A O 1
ATOM 639 N N . CYS A 1 81 ? 3.288 -10.494 -11.561 1.00 94.44 81 CYS A N 1
ATOM 640 C CA . CYS A 1 81 ? 2.091 -10.336 -12.387 1.00 94.44 81 CYS A CA 1
ATOM 641 C C . CYS A 1 81 ? 1.616 -11.678 -12.962 1.00 94.44 81 CYS A C 1
ATOM 643 O O . CYS A 1 81 ? 0.424 -11.968 -12.892 1.00 94.44 81 CYS A O 1
ATOM 645 N N . ILE A 1 82 ? 2.529 -12.503 -13.482 1.00 94.75 82 ILE A N 1
ATOM 646 C CA . ILE A 1 82 ? 2.203 -13.838 -14.011 1.00 94.75 82 ILE A CA 1
ATOM 647 C C . ILE A 1 82 ? 1.604 -14.707 -12.898 1.00 94.75 82 ILE A C 1
ATOM 649 O O . ILE A 1 82 ? 0.543 -15.301 -13.089 1.00 94.75 82 ILE A O 1
ATOM 653 N N . ASP A 1 83 ? 2.236 -14.743 -11.726 1.00 95.50 83 ASP A N 1
ATOM 654 C CA . ASP A 1 83 ? 1.757 -15.531 -10.587 1.00 95.50 83 ASP A CA 1
ATOM 655 C C . ASP A 1 83 ? 0.380 -15.060 -10.110 1.00 95.50 83 ASP A C 1
ATOM 657 O O . ASP A 1 83 ? -0.500 -15.876 -9.842 1.00 95.50 83 ASP A O 1
ATOM 661 N N . MET A 1 84 ? 0.145 -13.745 -10.070 1.00 95.31 84 MET A N 1
ATOM 662 C CA . MET A 1 84 ? -1.159 -13.182 -9.718 1.00 95.31 84 MET A CA 1
ATOM 663 C C . MET A 1 84 ? -2.255 -13.631 -10.690 1.00 95.31 84 MET A C 1
ATOM 665 O O . MET A 1 84 ? -3.330 -14.036 -10.249 1.00 95.31 84 MET A O 1
ATOM 669 N N . VAL A 1 85 ? -1.994 -13.597 -12.001 1.00 94.12 85 VAL A N 1
ATOM 670 C CA . VAL A 1 85 ? -2.967 -14.026 -13.018 1.00 94.12 85 VAL A CA 1
ATOM 671 C C . VAL A 1 85 ? -3.240 -15.528 -12.918 1.00 94.12 85 VAL A C 1
ATOM 673 O O . VAL A 1 85 ? -4.402 -15.934 -12.956 1.00 94.12 85 VAL A O 1
ATOM 676 N N . LYS A 1 86 ? -2.199 -16.347 -12.717 1.00 92.38 86 LYS A N 1
ATOM 677 C CA . LYS A 1 86 ? -2.338 -17.798 -12.513 1.00 92.38 86 LYS A CA 1
ATOM 678 C C . LYS A 1 86 ? -3.176 -18.121 -11.273 1.00 92.38 86 LYS A C 1
ATOM 680 O O . LYS A 1 86 ? -4.113 -18.908 -11.3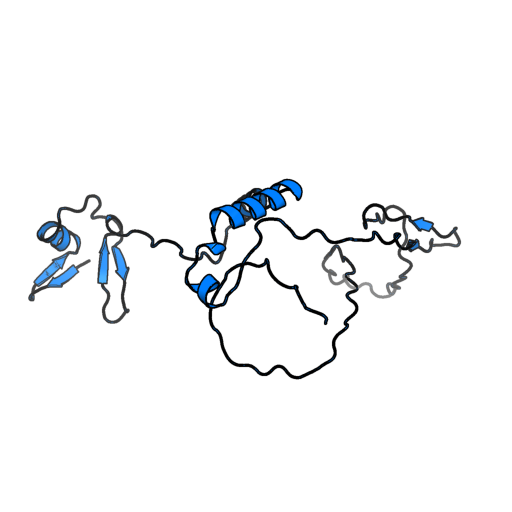62 1.00 92.38 86 LYS A O 1
ATOM 685 N N . ASN A 1 87 ? -2.895 -17.462 -10.150 1.00 94.88 87 ASN A N 1
ATOM 686 C CA . ASN A 1 87 ? -3.589 -17.694 -8.880 1.00 94.88 87 ASN A CA 1
ATOM 687 C C . ASN A 1 87 ? -5.030 -17.162 -8.869 1.00 94.88 87 ASN A C 1
ATOM 689 O O . ASN A 1 87 ? -5.848 -17.638 -8.088 1.00 94.88 87 ASN A O 1
ATOM 693 N N . SER A 1 88 ? -5.354 -16.193 -9.729 1.00 92.44 88 SER A N 1
ATOM 694 C CA . SER A 1 88 ? -6.711 -15.634 -9.832 1.00 92.44 88 SER A CA 1
ATOM 695 C C . SER A 1 88 ? -7.689 -16.560 -10.562 1.00 92.44 88 SER A C 1
ATOM 697 O O . SER A 1 88 ? -8.896 -16.384 -10.434 1.00 92.44 88 SER A O 1
ATOM 699 N N . ASN A 1 89 ? -7.186 -17.534 -11.332 1.00 89.56 89 ASN A N 1
ATOM 700 C CA . ASN A 1 89 ? -7.972 -18.544 -12.046 1.00 89.56 89 ASN A CA 1
ATOM 701 C C . ASN A 1 89 ? -9.182 -17.981 -12.828 1.00 89.56 89 ASN A C 1
ATOM 703 O O . ASN A 1 89 ? -10.275 -18.549 -12.803 1.00 89.56 89 ASN A O 1
ATOM 707 N N . PHE A 1 90 ? -8.994 -16.863 -13.539 1.00 92.00 90 PHE A N 1
ATOM 708 C CA . PHE A 1 90 ? -10.079 -16.148 -14.225 1.00 92.00 90 PHE A CA 1
ATOM 709 C C . PHE A 1 90 ? -10.887 -17.023 -15.193 1.00 92.00 90 PHE A C 1
ATOM 711 O O . PHE A 1 90 ? -12.102 -16.898 -15.272 1.00 92.00 90 PHE A O 1
ATOM 718 N N . ASN A 1 91 ? -10.241 -17.968 -15.882 1.00 91.00 91 ASN A N 1
ATOM 719 C CA . ASN A 1 91 ? -10.923 -18.860 -16.825 1.00 91.00 91 ASN A CA 1
ATOM 720 C C . ASN A 1 91 ? -11.881 -19.845 -16.143 1.00 91.00 91 ASN A C 1
ATOM 722 O O . ASN A 1 91 ? -12.638 -20.519 -16.835 1.00 91.00 91 ASN A O 1
ATOM 726 N N . SER A 1 92 ? -11.848 -19.968 -14.813 1.00 91.88 92 SER A N 1
ATOM 727 C CA . SER A 1 92 ? -12.811 -20.766 -14.052 1.00 91.88 92 SER A CA 1
ATOM 728 C C . SER A 1 92 ? -14.072 -19.992 -13.663 1.00 91.88 92 SER A C 1
ATOM 730 O O . SER A 1 92 ? -15.076 -20.635 -13.357 1.00 91.88 92 SER A O 1
ATOM 732 N N . ASP A 1 93 ? -14.047 -18.655 -13.732 1.00 94.50 93 ASP A N 1
ATOM 733 C CA . ASP A 1 93 ? -15.153 -17.785 -13.330 1.00 94.50 93 ASP A CA 1
ATOM 734 C C . ASP A 1 93 ? -16.392 -18.021 -14.223 1.00 94.50 93 ASP A C 1
ATOM 736 O O . ASP A 1 93 ? -16.324 -17.807 -15.441 1.00 94.50 93 ASP A O 1
ATOM 740 N N . PRO A 1 94 ? -17.535 -18.453 -13.649 1.00 94.50 94 PRO A N 1
ATOM 741 C CA . PRO A 1 94 ? -18.777 -18.652 -14.391 1.00 94.50 94 PRO A CA 1
ATOM 742 C C . PRO A 1 94 ? -19.247 -17.406 -15.146 1.00 94.50 94 PRO A C 1
ATOM 744 O O . PRO A 1 94 ? -19.835 -17.535 -16.220 1.00 94.50 94 PRO A O 1
ATOM 747 N N . PHE A 1 95 ? -18.977 -16.211 -14.612 1.00 95.06 95 PHE A N 1
ATOM 748 C CA . PHE A 1 95 ? -19.353 -14.957 -15.252 1.00 95.06 95 PHE A CA 1
ATOM 749 C C . PHE A 1 95 ? -18.526 -14.730 -16.518 1.00 95.06 95 PHE A C 1
ATOM 751 O O . PHE A 1 95 ? -19.086 -14.548 -17.589 1.00 95.06 95 PHE A O 1
ATOM 758 N N . LEU A 1 96 ? -17.197 -14.829 -16.456 1.00 94.12 96 LEU A N 1
ATOM 759 C CA . LEU A 1 96 ? -16.354 -14.646 -17.647 1.00 94.12 96 LEU A CA 1
ATOM 760 C C . LEU A 1 96 ? -16.638 -15.692 -18.734 1.00 94.12 96 LEU A C 1
ATOM 762 O O . LEU A 1 96 ? -16.659 -15.361 -19.922 1.00 94.12 96 LEU A O 1
ATOM 766 N N . LYS A 1 97 ? -16.940 -16.930 -18.327 1.00 94.31 97 LYS A N 1
ATOM 767 C CA . LYS A 1 97 ? -17.357 -17.993 -19.248 1.00 94.31 97 LYS A CA 1
ATOM 768 C C . LYS A 1 97 ? -18.659 -17.672 -19.976 1.00 94.31 97 LYS A C 1
ATOM 770 O O . LYS A 1 97 ? -18.751 -17.975 -21.162 1.00 94.31 97 LYS A O 1
ATOM 775 N N . SER A 1 98 ? -19.645 -17.065 -19.310 1.00 95.00 98 SER A N 1
ATOM 776 C CA . SER A 1 98 ? -20.928 -16.742 -19.952 1.00 95.00 98 SER A CA 1
ATOM 777 C C . SER A 1 98 ? -20.785 -15.678 -21.044 1.00 95.00 98 SER A C 1
ATOM 779 O O . SER A 1 98 ? -21.495 -15.737 -22.044 1.00 95.00 98 SER A O 1
ATOM 781 N N . PHE A 1 99 ? -19.811 -14.772 -20.910 1.00 95.50 99 PHE A N 1
ATOM 782 C CA . PHE A 1 99 ? -19.437 -13.809 -21.954 1.00 95.50 99 PHE A CA 1
ATOM 783 C C . PHE A 1 99 ? -18.462 -14.375 -23.000 1.00 95.50 99 PHE A C 1
ATOM 785 O O . PHE A 1 99 ? -18.072 -13.654 -23.916 1.00 95.50 99 PHE A O 1
ATOM 792 N N . GLY A 1 100 ? -18.041 -15.639 -22.877 1.00 94.50 100 GLY A N 1
ATOM 793 C CA . GLY A 1 100 ? -17.072 -16.260 -23.785 1.00 94.50 100 GLY A CA 1
ATOM 794 C C . GLY A 1 100 ? -15.661 -15.665 -23.698 1.00 94.50 100 GLY A C 1
ATOM 795 O O . GLY A 1 100 ? -14.875 -15.813 -24.633 1.00 94.50 100 GLY A O 1
ATOM 796 N N . VAL A 1 101 ? -15.324 -14.983 -22.598 1.00 95.00 101 VAL A N 1
ATOM 797 C CA . VAL A 1 101 ? -14.021 -14.334 -22.405 1.00 95.00 101 VAL A CA 1
ATOM 798 C C . VAL A 1 101 ? -13.020 -15.333 -21.831 1.00 95.00 101 VAL A C 1
ATOM 800 O O . VAL A 1 101 ? -13.294 -16.001 -20.835 1.00 95.00 101 VAL A O 1
ATOM 803 N N . GLN A 1 102 ? -11.830 -15.401 -22.432 1.00 92.31 102 GLN A N 1
ATOM 804 C CA . GLN A 1 102 ? -10.707 -16.201 -21.937 1.00 92.31 102 GLN A CA 1
ATOM 805 C C . GLN A 1 102 ? -9.462 -15.330 -21.780 1.00 92.31 102 GLN A C 1
ATOM 807 O O . GLN A 1 102 ? -9.144 -14.509 -22.640 1.00 92.31 102 GLN A O 1
ATOM 812 N N . ILE A 1 103 ? -8.743 -15.524 -20.677 1.00 92.50 103 ILE A N 1
ATOM 813 C CA . ILE A 1 103 ? -7.546 -14.763 -20.321 1.00 92.50 103 ILE A CA 1
ATOM 814 C C . ILE A 1 103 ? -6.335 -15.696 -20.366 1.00 92.50 103 ILE A C 1
ATOM 816 O O . ILE A 1 103 ? -6.291 -16.725 -19.686 1.00 92.50 103 ILE A O 1
ATOM 820 N N . LYS A 1 104 ? -5.328 -15.329 -21.163 1.00 92.12 104 LYS A N 1
ATOM 821 C CA . LYS A 1 104 ? -4.038 -16.027 -21.213 1.00 92.12 104 LYS A CA 1
ATOM 822 C C . LYS A 1 104 ? -3.175 -15.601 -20.019 1.00 92.12 104 LYS A C 1
ATOM 824 O O . LYS A 1 104 ? -3.077 -14.416 -19.723 1.00 92.12 104 LYS A O 1
ATOM 829 N N . ALA A 1 105 ? -2.528 -16.559 -19.354 1.00 89.00 105 ALA A N 1
ATOM 830 C CA . ALA A 1 105 ? -1.661 -16.285 -18.199 1.00 89.00 105 ALA A CA 1
ATOM 831 C C . ALA A 1 105 ? -0.259 -15.765 -18.575 1.00 89.00 105 ALA A C 1
ATOM 833 O O . ALA A 1 105 ? 0.492 -15.311 -17.713 1.00 89.00 105 ALA A O 1
ATOM 834 N N . GLU A 1 106 ? 0.108 -15.856 -19.851 1.00 91.94 106 GLU A N 1
ATOM 835 C CA . GLU A 1 106 ? 1.400 -15.406 -20.363 1.00 91.94 106 GLU A CA 1
ATOM 836 C C . GLU A 1 106 ? 1.316 -13.954 -20.852 1.00 91.94 106 GLU A C 1
ATOM 838 O O . GLU A 1 106 ? 0.338 -13.603 -21.523 1.00 91.94 106 GLU A O 1
ATOM 843 N N . PRO A 1 107 ? 2.336 -13.116 -20.585 1.00 93.81 107 PRO A N 1
ATOM 844 C CA . PRO A 1 107 ? 2.412 -11.774 -21.145 1.00 93.81 107 PRO A CA 1
ATOM 845 C C . PRO A 1 107 ? 2.453 -11.802 -22.675 1.00 93.81 107 PRO A C 1
ATOM 847 O O . PRO A 1 107 ? 3.058 -12.685 -23.285 1.00 93.81 107 PRO A O 1
ATOM 850 N N . MET A 1 108 ? 1.844 -10.799 -23.301 1.00 95.00 108 MET A N 1
ATOM 851 C CA . MET A 1 108 ? 1.944 -10.599 -24.743 1.00 95.00 108 MET A CA 1
ATOM 852 C C . MET A 1 108 ? 3.354 -10.119 -25.110 1.00 95.00 108 MET A C 1
ATOM 854 O O . MET A 1 108 ? 3.866 -9.176 -24.504 1.00 95.00 108 MET A O 1
ATOM 858 N N . ILE A 1 109 ? 3.960 -10.753 -26.114 1.00 95.50 109 ILE A N 1
ATOM 859 C CA . ILE A 1 109 ? 5.246 -10.337 -26.682 1.00 95.50 109 ILE A CA 1
ATOM 860 C C . ILE A 1 109 ? 4.962 -9.319 -27.785 1.00 95.50 109 ILE A C 1
ATOM 862 O O . ILE A 1 109 ? 4.124 -9.563 -28.652 1.00 95.50 109 ILE A O 1
ATOM 866 N N . VAL A 1 110 ? 5.635 -8.173 -27.723 1.00 96.12 110 VAL A N 1
ATOM 867 C CA . VAL A 1 110 ? 5.474 -7.072 -28.678 1.00 96.12 110 VAL A CA 1
ATOM 868 C C . VAL A 1 110 ? 6.853 -6.616 -29.131 1.00 96.12 110 VAL A C 1
ATOM 870 O O . VAL A 1 110 ? 7.733 -6.391 -28.298 1.00 96.12 110 VAL A O 1
ATOM 873 N N . ASP A 1 111 ? 7.020 -6.440 -30.439 1.00 97.06 111 ASP A N 1
ATOM 874 C CA . ASP A 1 111 ? 8.253 -5.915 -31.011 1.00 97.06 111 ASP A CA 1
ATOM 875 C C . ASP A 1 111 ? 8.362 -4.407 -30.775 1.00 97.06 111 ASP A C 1
ATOM 877 O O . ASP A 1 111 ? 7.481 -3.616 -31.124 1.00 97.06 111 ASP A O 1
ATOM 881 N N . GLY A 1 112 ? 9.473 -4.004 -30.165 1.00 95.62 112 GLY A N 1
ATOM 882 C CA . GLY A 1 112 ? 9.815 -2.610 -29.917 1.00 95.62 112 GLY A CA 1
ATOM 883 C C . GLY A 1 112 ? 11.041 -2.183 -30.715 1.00 95.62 112 GLY A C 1
ATOM 884 O O . GLY A 1 112 ? 11.863 -3.003 -31.117 1.00 95.62 112 GLY A O 1
ATOM 885 N N . ARG A 1 113 ? 11.205 -0.870 -30.896 1.00 96.69 113 ARG A N 1
ATOM 886 C CA . ARG A 1 113 ? 12.430 -0.279 -31.451 1.00 96.69 113 ARG A CA 1
ATOM 887 C C . ARG A 1 113 ? 12.980 0.790 -30.517 1.00 96.69 113 ARG A C 1
ATOM 889 O O . ARG A 1 113 ? 12.222 1.599 -29.985 1.00 96.69 113 ARG A O 1
ATOM 896 N N . VAL A 1 114 ? 14.299 0.813 -30.354 1.00 93.31 114 VAL A N 1
ATOM 897 C CA . VAL A 1 114 ? 15.004 1.865 -29.612 1.00 93.31 114 VAL A CA 1
ATOM 898 C C . VAL A 1 114 ? 15.399 2.951 -30.604 1.00 93.31 114 VAL A C 1
ATOM 900 O O . VAL A 1 114 ? 16.167 2.702 -31.531 1.00 93.31 114 VAL A O 1
ATOM 903 N N . LEU A 1 115 ? 14.835 4.147 -30.445 1.00 92.06 115 LEU A N 1
ATOM 904 C CA . LEU A 1 115 ? 15.196 5.283 -31.289 1.00 92.06 115 LEU A CA 1
ATOM 905 C C . LEU A 1 115 ? 16.583 5.809 -30.903 1.00 92.06 115 LEU A C 1
ATOM 907 O O . LEU A 1 115 ? 16.906 5.834 -29.711 1.00 92.06 115 LEU A O 1
ATOM 911 N N . PRO A 1 116 ? 17.395 6.256 -31.879 1.00 88.69 116 PRO A N 1
ATOM 912 C CA . PRO A 1 116 ? 18.668 6.877 -31.569 1.00 88.69 116 PRO A CA 1
ATOM 913 C C . PRO A 1 116 ? 18.435 8.141 -30.729 1.00 88.69 116 PRO A C 1
ATOM 915 O O . PRO A 1 116 ? 17.475 8.880 -30.979 1.00 88.69 116 PRO A O 1
ATOM 918 N N . PRO A 1 117 ? 19.293 8.407 -29.733 1.00 87.06 117 PRO A N 1
ATOM 919 C CA . PRO A 1 117 ? 19.162 9.608 -28.928 1.00 87.06 117 PRO A CA 1
ATOM 920 C C . PRO A 1 117 ? 19.328 10.870 -29.792 1.00 87.06 117 PRO A C 1
ATOM 922 O O . PRO A 1 117 ? 20.185 10.888 -30.683 1.00 87.06 117 PRO A O 1
ATOM 925 N N . PRO A 1 118 ? 18.566 11.948 -29.527 1.00 84.75 118 PRO A N 1
ATOM 926 C CA . PRO A 1 118 ? 18.819 13.234 -30.163 1.00 84.75 118 PRO A CA 1
ATOM 927 C C . PRO A 1 118 ? 20.182 13.796 -29.742 1.00 84.75 118 PRO A C 1
ATOM 929 O O . PRO A 1 118 ? 20.690 13.517 -28.652 1.00 84.75 118 PRO A O 1
ATOM 932 N N . ARG A 1 119 ? 20.762 14.626 -30.611 1.00 80.19 119 ARG A N 1
ATOM 933 C CA . ARG A 1 119 ? 21.965 15.398 -30.292 1.00 80.19 119 ARG A CA 1
ATOM 934 C C . ARG A 1 119 ? 21.567 16.604 -29.454 1.00 80.19 119 ARG A C 1
ATOM 936 O O . ARG A 1 119 ? 20.633 17.317 -29.812 1.00 80.19 119 ARG A O 1
ATOM 943 N N . LEU A 1 120 ? 22.269 16.818 -28.346 1.00 77.75 120 LEU A N 1
ATOM 944 C CA . LEU A 1 120 ? 22.116 18.028 -27.548 1.00 77.75 120 LEU A CA 1
ATOM 945 C C . LEU A 1 120 ? 23.258 18.986 -27.861 1.00 77.75 120 LEU A C 1
ATOM 947 O O . LEU A 1 120 ? 24.424 18.621 -27.715 1.00 77.75 120 LEU A O 1
ATOM 951 N N . GLU A 1 121 ? 22.915 20.207 -28.244 1.00 76.44 121 GLU A N 1
ATOM 952 C CA . GLU A 1 121 ? 23.868 21.273 -28.535 1.00 76.44 121 GLU A CA 1
ATOM 953 C C . GLU A 1 121 ? 23.719 22.387 -27.499 1.00 76.44 121 GLU A C 1
ATOM 955 O O . GLU A 1 121 ? 22.611 22.843 -27.222 1.00 76.44 121 GLU A O 1
ATOM 960 N N . TYR A 1 122 ? 24.842 22.809 -26.915 1.00 73.56 122 TYR A N 1
ATOM 961 C CA . TYR A 1 122 ? 24.905 23.938 -25.985 1.00 73.56 122 TYR A CA 1
ATOM 962 C C . TYR A 1 122 ? 25.873 25.005 -26.505 1.00 73.56 122 TYR A C 1
ATOM 964 O O . TYR A 1 122 ? 26.984 24.689 -26.952 1.00 73.56 122 TYR A O 1
ATOM 972 N N . GLY A 1 123 ? 25.466 26.274 -26.404 1.00 65.94 123 GLY A N 1
ATOM 973 C CA . GLY A 1 123 ? 26.317 27.430 -26.680 1.00 65.94 123 GLY A CA 1
ATOM 974 C C . GLY A 1 123 ? 27.345 27.672 -25.569 1.00 65.94 123 GLY A C 1
ATOM 975 O O . GLY A 1 123 ? 27.042 27.569 -24.380 1.00 65.94 123 GLY A O 1
ATOM 976 N N . LYS A 1 124 ? 28.587 28.016 -25.933 1.00 64.25 124 LYS A N 1
ATOM 977 C CA . LYS A 1 124 ? 29.616 28.447 -24.975 1.00 64.25 124 LYS A CA 1
ATOM 978 C C . LYS A 1 124 ? 29.643 29.976 -24.919 1.00 64.25 124 LYS A C 1
ATOM 980 O O . LYS A 1 124 ? 29.828 30.634 -25.940 1.00 64.25 124 LYS A O 1
ATOM 985 N N . GLY A 1 125 ? 29.502 30.554 -23.724 1.00 55.84 125 GLY A N 1
ATOM 986 C CA . GLY A 1 125 ? 29.728 31.988 -23.525 1.00 55.84 125 GLY A CA 1
ATOM 987 C C . GLY A 1 125 ? 31.129 32.406 -23.998 1.00 55.84 125 GLY A C 1
ATOM 988 O O . GLY A 1 125 ? 32.102 31.695 -23.754 1.00 55.84 125 GLY A O 1
ATOM 989 N N . ASN A 1 126 ? 31.213 33.561 -24.665 1.00 53.91 126 ASN A N 1
ATOM 990 C CA . ASN A 1 126 ? 32.435 34.201 -25.175 1.00 53.91 126 ASN A CA 1
ATOM 991 C C . ASN A 1 126 ? 33.199 33.408 -26.260 1.00 53.91 126 ASN A C 1
ATOM 993 O O . ASN A 1 126 ? 34.380 33.112 -26.107 1.00 53.91 126 ASN A O 1
ATOM 997 N N . GLY A 1 127 ? 32.538 33.097 -27.383 1.00 57.09 127 GLY A N 1
ATOM 998 C CA . GLY A 1 127 ? 33.217 32.768 -28.651 1.00 57.09 127 GLY A CA 1
ATOM 999 C C . GLY A 1 127 ? 33.917 31.405 -28.722 1.00 57.09 127 GLY A C 1
ATOM 1000 O O . GLY A 1 127 ? 34.775 31.201 -29.577 1.00 57.09 127 GLY A O 1
ATOM 1001 N N . GLY A 1 128 ? 33.589 30.468 -27.829 1.00 57.66 128 GLY A N 1
ATOM 1002 C CA . GLY A 1 128 ? 34.154 29.115 -27.846 1.00 57.66 128 GLY A CA 1
ATOM 1003 C C . GLY A 1 128 ? 33.330 28.098 -28.653 1.00 57.66 128 GLY A C 1
ATOM 1004 O O . GLY A 1 128 ? 32.153 28.314 -28.919 1.00 57.66 128 GLY A O 1
ATOM 1005 N N . ARG A 1 129 ? 33.957 26.963 -29.015 1.00 57.94 129 ARG A N 1
ATOM 1006 C CA . ARG A 1 129 ? 33.339 25.841 -29.759 1.00 57.94 129 ARG A CA 1
ATOM 1007 C C . ARG A 1 129 ? 32.047 25.323 -29.097 1.00 57.94 129 ARG A C 1
ATOM 1009 O O . ARG A 1 129 ? 32.000 25.182 -27.875 1.00 57.94 129 ARG A O 1
ATOM 1016 N N . GLN A 1 130 ? 31.057 24.989 -29.931 1.00 62.75 130 GLN A N 1
ATOM 1017 C CA . GLN A 1 130 ? 29.798 24.325 -29.569 1.00 62.75 130 GLN A CA 1
ATOM 1018 C C . GLN A 1 130 ? 30.061 22.992 -28.849 1.00 62.75 130 GLN A C 1
ATOM 1020 O O . GLN A 1 130 ? 30.920 22.216 -29.278 1.00 62.75 130 GLN A O 1
ATOM 1025 N N . ILE A 1 131 ? 29.333 22.722 -27.759 1.00 67.94 131 ILE A N 1
ATOM 1026 C CA . ILE A 1 131 ? 29.437 21.454 -27.023 1.00 67.94 131 ILE A CA 1
ATOM 1027 C C . ILE A 1 131 ? 28.301 20.541 -27.482 1.00 67.94 131 ILE A C 1
ATOM 1029 O O . ILE A 1 131 ? 27.131 20.839 -27.242 1.00 67.94 131 ILE A O 1
ATOM 1033 N N . ILE A 1 132 ? 28.660 19.429 -28.124 1.00 70.31 132 ILE A N 1
ATOM 1034 C CA . ILE A 1 132 ? 27.724 18.378 -28.532 1.00 70.31 132 ILE A CA 1
ATOM 1035 C C . ILE A 1 132 ? 27.752 17.281 -27.467 1.00 70.31 132 ILE A C 1
ATOM 1037 O O . ILE A 1 132 ? 28.793 16.664 -27.235 1.00 70.31 132 ILE A O 1
ATOM 1041 N N . LEU A 1 133 ? 26.615 17.025 -26.823 1.00 72.94 133 LEU A N 1
ATOM 1042 C CA . LEU A 1 133 ? 26.469 15.947 -25.848 1.00 72.94 133 LEU A CA 1
ATOM 1043 C C . LEU A 1 133 ? 25.726 14.758 -26.452 1.00 72.94 133 LEU A C 1
ATOM 1045 O O . LEU A 1 133 ? 24.686 14.903 -27.096 1.00 72.94 133 LEU A O 1
ATOM 1049 N N . THR A 1 134 ? 26.255 13.565 -26.184 1.00 75.62 134 THR A N 1
ATOM 1050 C CA . THR A 1 134 ? 25.582 12.298 -26.486 1.00 75.62 134 THR A CA 1
ATOM 1051 C C . THR A 1 134 ? 24.838 11.827 -25.244 1.00 75.62 134 THR A C 1
ATOM 1053 O O . THR A 1 134 ? 25.451 11.625 -24.194 1.00 75.62 134 THR A O 1
ATOM 1056 N N . LEU A 1 135 ? 23.521 11.660 -25.362 1.00 78.56 135 LEU A N 1
ATOM 1057 C CA . LEU A 1 135 ? 22.680 11.134 -24.288 1.00 78.56 135 LEU A CA 1
ATOM 1058 C C . LEU A 1 135 ? 23.018 9.666 -24.021 1.00 78.56 135 LEU A C 1
ATOM 1060 O O . LEU A 1 135 ? 23.104 8.869 -24.955 1.00 78.56 135 LEU A O 1
ATOM 1064 N N . LYS A 1 136 ? 23.145 9.304 -22.743 1.00 80.69 136 LYS A N 1
ATOM 1065 C CA . LYS A 1 136 ? 23.232 7.908 -22.296 1.00 80.69 136 LYS A CA 1
ATOM 1066 C C . LYS A 1 136 ? 21.966 7.587 -21.514 1.00 80.69 136 LYS A C 1
ATOM 1068 O O . LYS A 1 136 ? 21.625 8.328 -20.597 1.00 80.69 136 LYS A O 1
ATOM 1073 N N . ASP A 1 137 ? 21.238 6.552 -21.926 1.00 82.56 137 ASP A N 1
ATOM 1074 C CA . ASP A 1 137 ? 20.003 6.081 -21.274 1.00 82.56 137 ASP A CA 1
ATOM 1075 C C . ASP A 1 137 ? 18.947 7.177 -21.024 1.00 82.56 137 ASP A C 1
ATOM 1077 O O . ASP A 1 137 ? 18.236 7.184 -20.021 1.00 82.56 137 ASP A O 1
ATOM 1081 N N . GLY A 1 138 ? 18.853 8.147 -21.941 1.00 84.25 138 GLY A N 1
ATOM 1082 C CA . GLY A 1 138 ? 17.920 9.272 -21.826 1.00 84.25 138 GLY A CA 1
ATOM 1083 C C . GLY A 1 138 ? 18.283 10.305 -20.749 1.00 84.25 138 GLY A C 1
ATOM 1084 O O . GLY A 1 138 ? 17.464 11.174 -20.452 1.00 84.25 138 GLY A O 1
ATOM 1085 N N . ALA A 1 139 ? 19.490 10.242 -20.180 1.00 84.75 139 ALA A N 1
ATOM 1086 C CA . ALA A 1 139 ? 20.001 11.198 -19.204 1.00 84.75 139 ALA A CA 1
ATOM 1087 C C . ALA A 1 139 ? 21.153 12.046 -19.772 1.00 84.75 139 ALA A C 1
ATOM 1089 O O . ALA A 1 139 ? 21.928 11.606 -20.627 1.00 84.75 139 ALA A O 1
ATOM 1090 N N . TRP A 1 140 ? 21.276 13.275 -19.260 1.00 80.69 140 TRP A N 1
ATOM 1091 C CA . TRP A 1 140 ? 22.404 14.174 -19.507 1.00 80.69 140 TRP A CA 1
ATOM 1092 C C . TRP A 1 140 ? 22.768 14.958 -18.248 1.00 80.69 140 TRP A C 1
ATOM 1094 O O . TRP A 1 140 ? 21.925 15.204 -17.388 1.00 80.69 140 TRP A O 1
ATOM 1104 N N . ASN A 1 141 ? 24.033 15.370 -18.163 1.00 77.00 141 ASN A N 1
ATOM 1105 C CA . ASN A 1 141 ? 24.553 16.202 -17.083 1.00 77.00 141 ASN A CA 1
ATOM 1106 C C . ASN A 1 141 ? 24.855 17.609 -17.604 1.00 77.00 141 ASN A C 1
ATOM 1108 O O . ASN A 1 141 ? 25.392 17.756 -18.697 1.00 77.00 141 ASN A O 1
ATOM 1112 N N . PHE A 1 142 ? 24.561 18.628 -16.793 1.00 72.31 142 PHE A N 1
ATOM 1113 C CA . PHE A 1 142 ? 24.830 20.040 -17.107 1.00 72.31 142 PHE A CA 1
ATOM 1114 C C . PHE A 1 142 ? 26.228 20.516 -16.688 1.00 72.31 142 PHE A C 1
ATOM 1116 O O . PHE A 1 142 ? 26.551 21.695 -16.830 1.00 72.31 142 PHE A O 1
ATOM 1123 N N . LEU A 1 143 ? 27.057 19.627 -16.134 1.00 62.19 143 LEU A N 1
ATOM 1124 C CA . LEU A 1 143 ? 28.395 19.985 -15.675 1.00 62.19 143 LEU A CA 1
ATOM 1125 C C . LEU A 1 143 ? 29.202 20.543 -16.860 1.00 62.19 143 LEU A C 1
ATOM 1127 O O . LEU A 1 143 ? 29.378 19.862 -17.867 1.00 62.19 143 LEU A O 1
ATOM 1131 N N . ASN A 1 144 ? 29.675 21.786 -16.715 1.00 54.41 144 ASN A N 1
ATOM 1132 C CA . ASN A 1 144 ? 30.427 22.567 -17.709 1.00 54.41 144 ASN A CA 1
ATOM 1133 C C . ASN A 1 144 ? 29.629 23.126 -18.909 1.00 54.41 144 ASN A C 1
ATOM 1135 O O . ASN A 1 144 ? 30.235 23.498 -19.915 1.00 54.41 144 ASN A O 1
ATOM 1139 N N . LEU A 1 145 ? 28.298 23.243 -18.809 1.00 60.28 145 LEU A N 1
ATOM 1140 C CA . LEU A 1 145 ? 27.453 23.877 -19.830 1.00 60.28 145 LEU A CA 1
ATOM 1141 C C . LEU A 1 145 ? 26.969 25.256 -19.361 1.00 60.28 145 LEU A C 1
ATOM 1143 O O . LEU A 1 145 ? 26.400 25.383 -18.278 1.00 60.28 145 LEU A O 1
ATOM 1147 N N . LEU A 1 146 ? 27.158 26.289 -20.186 1.00 57.44 146 LEU A N 1
ATOM 1148 C CA . LEU A 1 146 ? 26.476 27.571 -20.006 1.00 57.44 146 LEU A CA 1
ATOM 1149 C C . LEU A 1 146 ? 25.122 27.497 -20.715 1.00 57.44 146 LEU A C 1
ATOM 1151 O O . LEU A 1 146 ? 25.047 27.141 -21.888 1.00 57.44 146 LEU A O 1
ATOM 1155 N N . LEU A 1 147 ? 24.046 27.819 -19.998 1.00 57.97 147 LEU A N 1
ATOM 1156 C CA . LEU A 1 147 ? 22.729 27.970 -20.607 1.00 57.97 147 LEU A CA 1
ATOM 1157 C C . LEU A 1 147 ? 22.757 29.194 -21.524 1.00 57.97 147 LEU A C 1
ATOM 1159 O O . LEU A 1 147 ? 23.119 30.290 -21.100 1.00 57.97 147 LEU A O 1
ATOM 1163 N N . GLU A 1 148 ? 22.335 29.019 -22.771 1.00 51.88 148 GLU A N 1
ATOM 1164 C CA . GLU A 1 148 ? 22.305 30.093 -23.771 1.00 51.88 148 GLU A CA 1
ATOM 1165 C C . GLU A 1 148 ? 21.179 31.119 -23.522 1.00 51.88 148 GLU A C 1
ATOM 1167 O O . GLU A 1 148 ? 21.012 32.088 -24.260 1.00 51.88 148 GLU A O 1
ATOM 1172 N N . LEU A 1 149 ? 20.426 30.960 -22.431 1.00 52.41 149 LEU A N 1
ATOM 1173 C CA . LEU A 1 149 ? 19.436 31.928 -21.979 1.00 52.41 149 LEU A CA 1
ATOM 1174 C C . LEU A 1 149 ? 20.119 33.017 -21.145 1.00 52.41 149 LEU A C 1
ATOM 1176 O O . LEU A 1 149 ? 20.207 32.941 -19.919 1.00 52.41 149 LEU A O 1
ATOM 1180 N N . LYS A 1 150 ? 20.582 34.074 -21.819 1.00 52.50 150 LYS A N 1
ATOM 1181 C CA . LYS A 1 150 ? 20.908 35.351 -21.167 1.00 52.50 150 LYS A CA 1
ATOM 1182 C C . LYS A 1 150 ? 19.619 35.996 -20.645 1.00 52.50 150 LYS A C 1
ATOM 1184 O O . LYS A 1 150 ? 19.039 36.858 -21.301 1.00 52.50 150 LYS A O 1
ATOM 1189 N N . CYS A 1 151 ? 19.187 35.633 -19.441 1.00 54.81 151 CYS A N 1
ATOM 1190 C CA . CYS A 1 151 ? 18.309 36.505 -18.665 1.00 54.81 151 CYS A CA 1
ATOM 1191 C C . CYS A 1 151 ? 19.150 37.706 -18.221 1.00 54.81 151 CYS A C 1
ATOM 1193 O O . CYS A 1 151 ? 19.995 37.590 -17.334 1.00 54.81 151 CYS A O 1
ATOM 1195 N N . ARG A 1 152 ? 18.984 38.846 -18.897 1.00 56.06 152 ARG A N 1
ATOM 1196 C CA . ARG A 1 152 ? 19.681 40.088 -18.555 1.00 56.06 152 ARG A CA 1
ATOM 1197 C C . ARG A 1 152 ? 19.130 40.563 -17.206 1.00 56.06 152 ARG A C 1
ATOM 1199 O O . ARG A 1 152 ? 18.007 41.048 -17.143 1.00 56.06 152 ARG A O 1
ATOM 1206 N N . THR A 1 153 ? 19.875 40.367 -16.122 1.00 59.12 153 THR A N 1
ATOM 1207 C CA . THR A 1 153 ? 19.551 40.997 -14.837 1.00 59.12 153 THR A CA 1
ATOM 1208 C C . THR A 1 153 ? 19.834 42.488 -14.976 1.00 59.12 153 THR A C 1
ATOM 1210 O O . THR A 1 153 ? 20.964 42.865 -15.284 1.00 59.12 153 THR A O 1
ATOM 1213 N N . ASP A 1 154 ? 18.806 43.320 -14.827 1.00 56.59 154 ASP A N 1
ATOM 1214 C CA . ASP A 1 154 ? 18.923 44.776 -14.908 1.00 56.59 154 ASP A CA 1
ATOM 1215 C C . ASP A 1 154 ? 19.918 45.296 -13.842 1.00 56.59 154 ASP A C 1
ATOM 1217 O O . ASP A 1 154 ? 19.690 45.055 -12.651 1.00 56.59 154 ASP A O 1
ATOM 1221 N N . PRO A 1 155 ? 21.010 45.991 -14.228 1.00 59.53 155 PRO A N 1
ATOM 1222 C CA . PRO A 1 155 ? 22.004 46.518 -13.291 1.00 59.53 155 PRO A CA 1
ATOM 1223 C C . PRO A 1 155 ? 21.464 47.592 -12.333 1.00 59.53 155 PRO A C 1
ATOM 1225 O O . PRO A 1 155 ? 22.128 47.900 -11.347 1.00 59.53 155 PRO A O 1
ATOM 1228 N N . HIS A 1 156 ? 20.288 48.173 -12.600 1.00 59.66 156 HIS A N 1
ATOM 1229 C CA . HIS A 1 156 ? 19.691 49.221 -11.764 1.00 59.66 156 HIS A CA 1
ATOM 1230 C C . HIS A 1 156 ? 18.732 48.699 -10.684 1.00 59.66 156 HIS A C 1
ATOM 1232 O O . HIS A 1 156 ? 18.245 49.475 -9.859 1.00 59.66 156 HIS A O 1
ATOM 1238 N N . CYS A 1 157 ? 18.486 47.390 -10.617 1.00 51.44 157 CYS A N 1
ATOM 1239 C CA . CYS A 1 157 ? 17.664 46.799 -9.564 1.00 51.44 157 CYS A CA 1
ATOM 1240 C C . CYS A 1 157 ? 18.499 46.452 -8.314 1.00 51.44 157 CYS A C 1
ATOM 1242 O O . CYS A 1 157 ? 18.843 45.296 -8.094 1.00 51.44 157 CYS A O 1
ATOM 1244 N N . ASN A 1 158 ? 18.749 47.434 -7.439 1.00 53.19 158 ASN A N 1
ATOM 1245 C CA . ASN A 1 158 ? 19.296 47.228 -6.080 1.00 53.19 158 ASN A CA 1
ATOM 1246 C C . ASN A 1 158 ? 18.217 46.844 -5.038 1.00 53.19 158 ASN A C 1
ATOM 1248 O O . ASN A 1 158 ? 18.350 47.124 -3.848 1.00 53.19 158 ASN A O 1
ATOM 1252 N N . GLY A 1 159 ? 17.112 46.232 -5.470 1.00 56.41 159 GLY A N 1
ATOM 1253 C CA . GLY A 1 159 ? 16.120 45.656 -4.560 1.00 56.41 159 GLY A CA 1
ATOM 1254 C C . GLY A 1 159 ? 16.527 44.239 -4.143 1.00 56.41 159 GLY A C 1
ATOM 1255 O O . GLY A 1 159 ? 17.189 43.556 -4.927 1.00 56.41 159 GLY A O 1
ATOM 1256 N N . PRO A 1 160 ? 16.130 43.742 -2.954 1.00 48.78 160 PRO A N 1
ATOM 1257 C CA . PRO A 1 160 ? 16.331 42.338 -2.627 1.00 48.78 160 PRO A CA 1
ATOM 1258 C C . PRO A 1 160 ? 15.660 41.509 -3.719 1.00 48.78 160 PRO A C 1
ATOM 1260 O O . PRO A 1 160 ? 14.453 41.640 -3.946 1.00 48.78 160 PRO A O 1
ATOM 1263 N N . LEU A 1 161 ? 16.445 40.680 -4.414 1.00 53.19 161 LEU A N 1
ATOM 1264 C CA . LEU A 1 161 ? 15.908 39.695 -5.342 1.00 53.19 161 LEU A CA 1
ATOM 1265 C C . LEU A 1 161 ? 14.791 38.967 -4.594 1.00 53.19 161 LEU A C 1
ATOM 1267 O O . LEU A 1 161 ? 15.047 38.324 -3.569 1.00 53.19 161 LEU A O 1
ATOM 1271 N N . ARG A 1 162 ? 13.536 39.102 -5.056 1.00 41.28 162 ARG A N 1
ATOM 1272 C CA . ARG A 1 162 ? 12.463 38.242 -4.551 1.00 41.28 162 ARG A CA 1
ATOM 1273 C C . ARG A 1 162 ? 13.005 36.834 -4.698 1.00 41.28 162 ARG A C 1
ATOM 1275 O O . ARG A 1 162 ? 13.408 36.481 -5.802 1.00 41.28 162 ARG A O 1
ATOM 1282 N N . ARG A 1 163 ? 13.082 36.080 -3.594 1.00 36.31 163 ARG A N 1
ATOM 1283 C CA . ARG A 1 163 ? 13.477 34.669 -3.611 1.00 36.31 163 ARG A CA 1
ATOM 1284 C C . ARG A 1 163 ? 12.634 33.984 -4.683 1.00 36.31 163 ARG A C 1
ATOM 1286 O O . ARG A 1 163 ? 11.491 33.615 -4.427 1.00 36.31 163 ARG A O 1
ATOM 1293 N N . ALA A 1 164 ? 13.187 33.839 -5.883 1.00 38.69 164 ALA A N 1
ATOM 1294 C CA . ALA A 1 164 ? 12.739 32.842 -6.819 1.00 38.69 164 ALA A CA 1
ATOM 1295 C C . ALA A 1 164 ? 13.047 31.552 -6.077 1.00 38.69 164 ALA A C 1
ATOM 1297 O O . ALA A 1 164 ? 14.213 31.226 -5.850 1.00 38.69 164 ALA A O 1
ATOM 1298 N N . GLY A 1 165 ? 12.009 30.922 -5.525 1.00 31.94 165 GLY A N 1
ATOM 1299 C CA . GLY A 1 165 ? 12.174 29.651 -4.849 1.00 31.94 165 GLY A CA 1
ATOM 1300 C C . GLY A 1 165 ? 12.949 28.746 -5.794 1.00 31.94 165 GLY A C 1
ATOM 1301 O O . GLY A 1 165 ? 12.522 28.557 -6.932 1.00 31.94 165 GLY A O 1
ATOM 1302 N N . SER A 1 166 ? 14.098 28.239 -5.347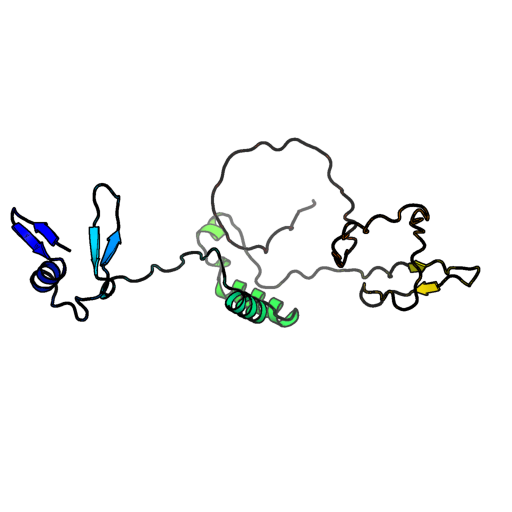 1.00 33.66 166 SER A N 1
ATOM 1303 C CA . SER A 1 166 ? 14.812 27.172 -6.039 1.00 33.66 166 SER A CA 1
ATOM 1304 C C . SER A 1 166 ? 13.929 25.930 -6.032 1.00 33.66 166 SER A C 1
ATOM 1306 O O . SER A 1 166 ? 14.120 25.009 -5.246 1.00 33.66 166 SER A O 1
ATOM 1308 N N . SER A 1 167 ? 12.937 25.899 -6.915 1.00 33.34 167 SER A N 1
ATOM 1309 C CA . SER A 1 167 ? 12.438 24.658 -7.466 1.00 33.34 167 SER A CA 1
ATOM 1310 C C . SER A 1 167 ? 13.424 24.297 -8.562 1.00 33.34 167 SER A C 1
ATOM 1312 O O . SER A 1 167 ? 13.229 24.606 -9.735 1.00 33.34 167 SER A O 1
ATOM 1314 N N . ALA A 1 168 ? 14.514 23.638 -8.172 1.00 33.12 168 ALA A N 1
ATOM 1315 C CA . ALA A 1 168 ? 15.202 22.739 -9.082 1.00 33.12 168 ALA A CA 1
ATOM 1316 C C . ALA A 1 168 ? 14.255 21.554 -9.339 1.00 33.12 168 ALA A C 1
ATOM 1318 O O . ALA A 1 168 ? 14.466 20.440 -8.868 1.00 33.12 168 ALA A O 1
ATOM 1319 N N . SER A 1 169 ? 13.146 21.811 -10.037 1.00 29.83 169 S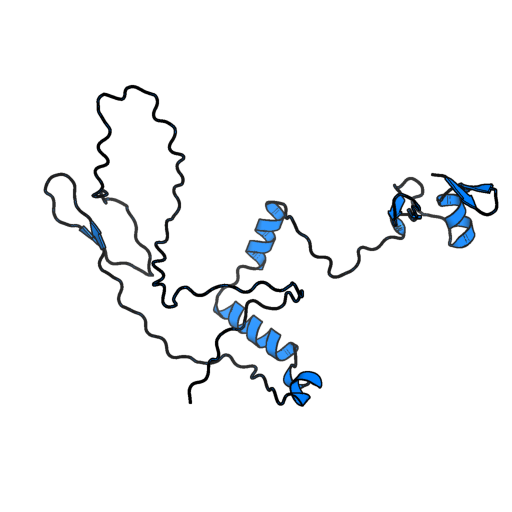ER A N 1
ATOM 1320 C CA . SER A 1 169 ? 12.380 20.747 -10.653 1.00 29.83 169 SER A CA 1
ATOM 1321 C C . SER A 1 169 ? 13.256 20.202 -11.759 1.00 29.83 169 SER 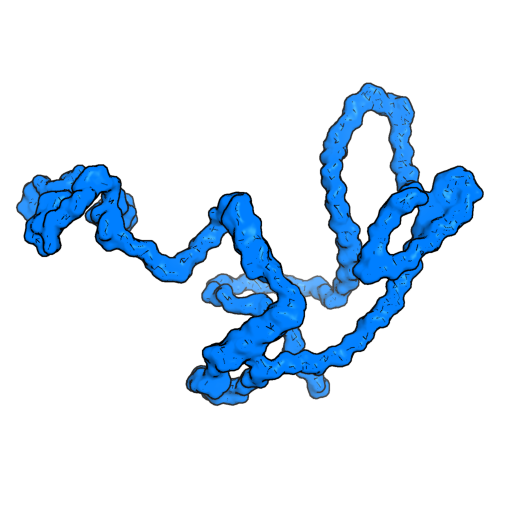A C 1
ATOM 1323 O O . SER A 1 169 ? 13.531 20.886 -12.746 1.00 29.83 169 SER A O 1
ATOM 1325 N N . SER A 1 170 ? 13.707 18.965 -11.561 1.00 31.06 170 SER A N 1
ATOM 1326 C CA . SER A 1 170 ? 14.114 18.063 -12.629 1.00 31.06 170 SER A CA 1
ATOM 1327 C C . SER A 1 170 ? 12.990 18.058 -13.666 1.00 31.06 170 SER A C 1
ATOM 1329 O O . SER A 1 170 ? 12.021 17.304 -13.576 1.00 31.06 170 SER A O 1
ATOM 1331 N N . THR A 1 171 ? 13.063 18.999 -14.603 1.00 35.22 171 THR A N 1
ATOM 1332 C CA . THR A 1 171 ? 12.068 19.1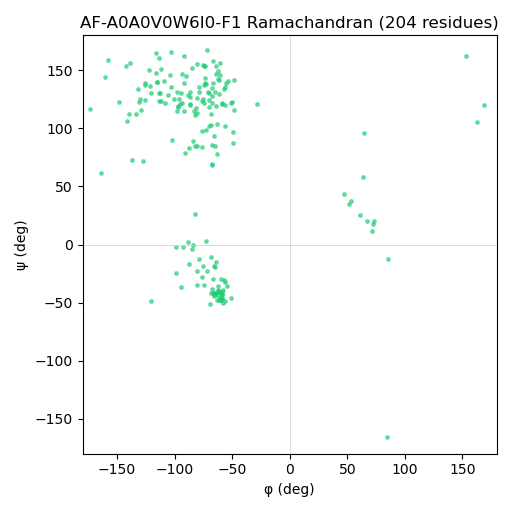69 -15.649 1.00 35.22 171 THR A CA 1
ATOM 1333 C C . THR A 1 171 ? 12.437 18.151 -16.705 1.00 35.22 171 THR A C 1
ATOM 1335 O O . THR A 1 171 ? 13.176 18.420 -17.647 1.00 35.22 171 THR A O 1
ATOM 1338 N N . ARG A 1 172 ? 11.955 16.924 -16.495 1.00 35.47 172 ARG A N 1
ATOM 1339 C CA . ARG A 1 172 ? 11.739 15.981 -17.584 1.00 35.47 172 ARG A CA 1
ATOM 1340 C C . ARG A 1 172 ? 10.810 16.692 -18.563 1.00 35.47 172 ARG A C 1
ATOM 1342 O O . ARG A 1 172 ? 9.612 16.790 -18.309 1.00 35.47 172 ARG A O 1
ATOM 1349 N N . PHE A 1 173 ? 11.363 17.213 -19.654 1.00 26.27 173 PHE A N 1
ATOM 1350 C CA . PHE A 1 173 ? 10.579 17.606 -20.818 1.00 26.27 173 PHE A CA 1
ATOM 1351 C C . PHE A 1 173 ? 9.954 16.335 -21.400 1.00 26.27 173 PHE A C 1
ATOM 1353 O O . PHE A 1 173 ? 10.494 15.695 -22.296 1.00 26.27 173 PHE A O 1
ATOM 1360 N N . LEU A 1 174 ? 8.810 15.931 -20.849 1.00 30.36 174 LEU A N 1
ATOM 1361 C CA . LEU A 1 174 ? 7.879 15.068 -21.554 1.00 30.36 174 LEU A CA 1
ATOM 1362 C C . LEU A 1 174 ? 7.166 15.950 -22.574 1.00 30.36 174 LEU A C 1
ATOM 1364 O O . LEU A 1 174 ? 6.075 16.456 -22.326 1.00 30.36 174 LEU A O 1
ATOM 1368 N N . ALA A 1 175 ? 7.798 16.142 -23.728 1.00 29.86 175 ALA A N 1
ATOM 1369 C CA . ALA A 1 175 ? 7.064 16.501 -24.926 1.00 29.86 175 ALA A CA 1
ATOM 1370 C C . ALA A 1 175 ? 6.178 15.295 -25.277 1.00 29.86 175 ALA A C 1
ATOM 1372 O O . ALA A 1 175 ? 6.626 14.337 -25.902 1.00 29.86 175 ALA A O 1
ATOM 1373 N N . ARG A 1 176 ? 4.931 15.295 -24.797 1.00 31.45 176 ARG A N 1
ATOM 1374 C CA . ARG A 1 176 ? 3.869 14.467 -25.371 1.00 31.45 176 ARG A CA 1
ATOM 1375 C C . ARG A 1 176 ? 3.335 15.217 -26.591 1.00 31.45 176 ARG A C 1
ATOM 1377 O O . ARG A 1 176 ? 2.780 16.296 -26.401 1.00 31.45 176 ARG A O 1
ATOM 1384 N N . PRO A 1 177 ? 3.445 14.679 -27.814 1.00 30.28 177 PRO A N 1
ATOM 1385 C CA . PRO A 1 177 ? 2.635 15.168 -28.914 1.00 30.28 177 PRO A CA 1
ATOM 1386 C C . PRO A 1 177 ? 1.175 14.809 -28.615 1.00 30.28 177 PRO A C 1
ATOM 1388 O O . PRO A 1 177 ? 0.844 13.639 -28.408 1.00 30.28 177 PRO A O 1
ATOM 1391 N N . SER A 1 178 ? 0.309 15.817 -28.548 1.00 32.25 178 SER A N 1
ATOM 1392 C CA . SER A 1 178 ? -1.141 15.647 -28.503 1.00 32.25 178 SER A CA 1
ATOM 1393 C C . SER A 1 178 ? -1.636 15.203 -29.881 1.00 32.25 178 SER A C 1
ATOM 1395 O O . SER A 1 178 ? -1.822 16.017 -30.782 1.00 32.25 178 SER A O 1
ATOM 1397 N N . LEU A 1 179 ? -1.847 13.903 -30.053 1.00 37.69 179 LEU A N 1
ATOM 1398 C CA . LEU A 1 179 ? -2.706 13.363 -31.102 1.00 37.69 179 LEU A CA 1
ATOM 1399 C C . LEU A 1 179 ? -4.008 12.976 -30.418 1.00 37.69 179 LEU A C 1
ATOM 1401 O O . LEU A 1 179 ? -4.058 11.894 -29.858 1.00 37.69 179 LEU A O 1
ATOM 1405 N N . PHE A 1 180 ? -4.973 13.889 -30.340 1.00 33.28 180 PHE A N 1
ATOM 1406 C CA . PHE A 1 180 ? -6.425 13.649 -30.351 1.00 33.28 180 PHE A CA 1
ATOM 1407 C C . PHE A 1 180 ? -7.121 14.960 -29.964 1.00 33.28 180 PHE A C 1
ATOM 1409 O O . PHE A 1 180 ? -6.831 15.537 -28.918 1.00 33.28 180 PHE A O 1
ATOM 1416 N N . GLY A 1 181 ? -7.949 15.452 -30.885 1.00 32.12 181 GLY A N 1
ATOM 1417 C CA . GLY A 1 181 ? -8.563 16.773 -30.857 1.00 32.12 181 GLY A CA 1
ATOM 1418 C C . GLY A 1 181 ? -9.656 16.962 -29.812 1.00 32.12 181 GLY A C 1
ATOM 1419 O O . GLY A 1 181 ? -10.160 16.018 -29.203 1.00 32.12 181 GLY A O 1
ATOM 1420 N N . ASP A 1 182 ? -9.996 18.235 -29.651 1.00 36.84 182 ASP A N 1
ATOM 1421 C CA . ASP A 1 182 ? -11.017 18.763 -28.760 1.00 36.84 182 ASP A CA 1
ATOM 1422 C C . ASP A 1 182 ? -12.417 18.229 -29.105 1.00 36.84 182 ASP A C 1
ATOM 1424 O O . ASP A 1 182 ? -12.875 18.307 -30.246 1.00 36.84 182 ASP A O 1
ATOM 1428 N N . GLY A 1 183 ? -13.120 17.713 -28.095 1.00 32.94 183 GLY A N 1
ATOM 1429 C CA . GLY A 1 183 ? -14.526 17.313 -28.163 1.00 32.94 183 GLY A CA 1
ATOM 1430 C C . GLY A 1 183 ? -15.134 17.220 -26.754 1.00 32.94 183 GLY A C 1
ATOM 1431 O O . GLY A 1 183 ? -14.4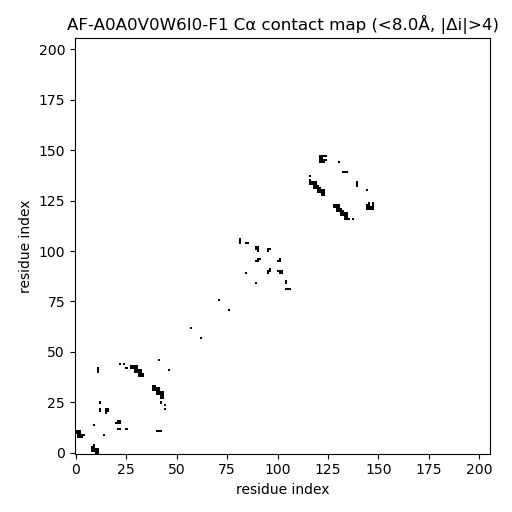19 16.873 -25.811 1.00 32.94 183 GLY A O 1
ATOM 1432 N N . PRO A 1 184 ? -16.419 17.578 -26.563 1.00 30.81 184 PRO A N 1
ATOM 1433 C CA . PRO A 1 184 ? -16.968 17.902 -25.249 1.00 30.81 184 PRO A CA 1
ATOM 1434 C C . PRO A 1 184 ? -17.200 16.659 -24.378 1.00 30.81 184 PRO A C 1
ATOM 1436 O O . PRO A 1 184 ? -17.735 15.645 -24.824 1.00 30.81 184 PRO A O 1
ATOM 1439 N N . VAL A 1 185 ? -16.831 16.767 -23.100 1.00 32.72 185 VAL A N 1
ATOM 1440 C CA . VAL A 1 185 ? -17.041 15.737 -22.073 1.00 32.72 185 VAL A CA 1
ATOM 1441 C C . VAL A 1 185 ? -18.471 15.838 -21.539 1.00 32.72 185 VAL A C 1
ATOM 1443 O O . VAL A 1 185 ? -18.810 16.786 -20.832 1.00 32.72 185 VAL A O 1
ATOM 1446 N N . LEU A 1 186 ? -19.300 14.839 -21.844 1.00 25.95 186 LEU A N 1
ATOM 1447 C CA . LEU A 1 186 ? -20.554 14.589 -21.134 1.00 25.95 186 LEU A CA 1
ATOM 1448 C C . LEU A 1 186 ? -20.240 13.974 -19.763 1.00 25.95 186 LEU A C 1
ATOM 1450 O O . LEU A 1 186 ? -19.598 12.929 -19.664 1.00 25.95 186 LEU A O 1
ATOM 1454 N N . THR A 1 187 ? -20.690 14.632 -18.699 1.00 37.75 187 THR A N 1
ATOM 1455 C CA . THR A 1 187 ? -20.583 14.165 -17.315 1.00 37.75 187 THR A CA 1
ATOM 1456 C C . THR A 1 187 ? -21.842 13.406 -16.901 1.00 37.75 187 THR A C 1
ATOM 1458 O O . THR A 1 187 ? -22.932 13.967 -16.895 1.00 37.75 187 THR A O 1
ATOM 1461 N N . VAL A 1 188 ? -21.694 12.140 -16.495 1.00 28.05 188 VAL A N 1
ATOM 1462 C CA . VAL A 1 188 ? -22.667 11.377 -15.678 1.00 28.05 188 VAL A CA 1
ATOM 1463 C C . VAL A 1 188 ? -21.942 10.213 -14.955 1.00 28.05 188 VAL A C 1
ATOM 1465 O O . VAL A 1 188 ? -20.795 9.923 -15.291 1.00 28.05 188 VAL A O 1
ATOM 1468 N N . PRO A 1 189 ? -22.487 9.646 -13.857 1.00 29.56 189 PRO A N 1
ATOM 1469 C CA . PRO A 1 189 ? -21.855 9.729 -12.542 1.00 29.56 189 PRO A CA 1
ATOM 1470 C C . PRO A 1 189 ? -21.124 8.458 -12.072 1.00 29.56 189 PRO A C 1
ATOM 1472 O O . PRO A 1 189 ? -21.304 7.357 -12.578 1.00 29.56 189 PRO A O 1
ATOM 1475 N N . ARG A 1 190 ? -20.318 8.665 -11.020 1.00 39.06 190 ARG A N 1
ATOM 1476 C CA . ARG A 1 190 ? -19.613 7.690 -10.169 1.00 39.06 190 ARG A CA 1
ATOM 1477 C C . ARG A 1 190 ? -20.297 6.321 -10.041 1.00 39.06 190 ARG A C 1
ATOM 1479 O O . ARG A 1 190 ? -21.326 6.212 -9.380 1.00 39.06 190 ARG A O 1
ATOM 1486 N N . VAL A 1 191 ? -19.574 5.279 -10.451 1.00 28.67 191 VAL A N 1
ATOM 1487 C CA . VAL A 1 191 ? -19.637 3.952 -9.825 1.00 28.67 191 VAL A CA 1
ATOM 1488 C C . VAL A 1 191 ? -18.213 3.486 -9.527 1.00 28.67 191 VAL A C 1
ATOM 1490 O O . VAL A 1 191 ? -17.321 3.519 -10.371 1.00 28.67 191 VAL A O 1
ATOM 1493 N N . SER A 1 192 ? -18.002 3.142 -8.263 1.00 37.72 192 SER A N 1
ATOM 1494 C CA . SER A 1 192 ? -16.729 2.793 -7.649 1.00 37.72 192 SER A CA 1
ATOM 1495 C C . SER A 1 192 ? -16.349 1.344 -7.942 1.00 37.72 192 SER A C 1
ATOM 1497 O O . SER A 1 192 ? -16.948 0.451 -7.361 1.00 37.72 192 SER A O 1
ATOM 1499 N N . TYR A 1 193 ? -15.291 1.114 -8.719 1.00 30.69 193 TYR A N 1
ATOM 1500 C CA . TYR A 1 193 ? -14.491 -0.112 -8.629 1.00 30.69 193 TYR A CA 1
ATOM 1501 C C . TYR A 1 193 ? -13.018 0.243 -8.807 1.00 30.69 193 TYR A C 1
ATOM 1503 O O . TYR A 1 193 ? -12.553 0.595 -9.886 1.00 30.69 193 TYR A O 1
ATOM 1511 N N . GLN A 1 194 ? -12.282 0.201 -7.700 1.00 38.78 194 GLN A N 1
ATOM 1512 C CA . GLN A 1 194 ? -10.844 0.417 -7.677 1.00 38.78 194 GLN A CA 1
ATOM 1513 C C . GLN A 1 194 ? -10.161 -0.942 -7.845 1.00 38.78 194 GLN A C 1
ATOM 1515 O O . GLN A 1 194 ? -9.706 -1.533 -6.873 1.00 38.78 194 GLN A O 1
ATOM 1520 N N . PHE A 1 195 ? -10.111 -1.438 -9.079 1.00 30.42 195 PHE A N 1
ATOM 1521 C CA . PHE A 1 195 ? -9.263 -2.564 -9.452 1.00 30.42 195 PHE A CA 1
ATOM 1522 C C . PHE A 1 195 ? -8.386 -2.161 -10.639 1.00 30.42 195 PHE A C 1
ATOM 1524 O O . PHE A 1 195 ? -8.875 -1.739 -11.677 1.00 30.42 195 PHE A O 1
ATOM 1531 N N . LEU A 1 196 ? -7.077 -2.313 -10.431 1.00 34.66 196 LEU A N 1
ATOM 1532 C CA . LEU A 1 196 ? -6.057 -2.531 -11.456 1.00 34.66 196 LEU A CA 1
ATOM 1533 C C . LEU A 1 196 ? -5.823 -1.392 -12.466 1.00 34.66 196 LEU A C 1
ATOM 1535 O O . LEU A 1 196 ? -6.371 -1.343 -13.560 1.00 34.66 196 LEU A O 1
ATOM 1539 N N . SER A 1 197 ? -4.813 -0.574 -12.160 1.00 33.16 197 SER A N 1
ATOM 1540 C CA . SER A 1 197 ? -3.962 0.047 -13.182 1.00 33.16 197 SER A CA 1
ATOM 1541 C C . SER A 1 197 ? -3.124 -1.043 -13.870 1.00 33.16 197 SER A C 1
ATOM 1543 O O . SER A 1 197 ? -1.926 -1.136 -13.622 1.00 33.16 197 SER A O 1
ATOM 1545 N N . CYS A 1 198 ? -3.758 -1.910 -14.662 1.00 31.16 198 CYS A N 1
ATOM 1546 C CA . CYS A 1 198 ? -3.121 -2.882 -15.560 1.00 31.16 198 CYS A CA 1
ATOM 1547 C C . CYS A 1 198 ? -4.150 -3.416 -16.575 1.00 31.16 198 CYS A C 1
ATOM 1549 O O . CYS A 1 198 ? -4.457 -4.599 -16.576 1.00 31.16 198 CYS A O 1
ATOM 1551 N N . ALA A 1 199 ? -4.718 -2.547 -17.414 1.00 35.66 199 ALA A N 1
ATOM 1552 C CA . ALA A 1 199 ? -5.339 -2.925 -18.690 1.00 35.66 199 ALA A CA 1
ATOM 1553 C C . ALA A 1 199 ? -5.738 -1.657 -19.457 1.00 35.66 199 ALA A C 1
ATOM 1555 O O . ALA A 1 199 ? -6.538 -0.888 -18.947 1.00 35.66 199 ALA A O 1
ATOM 1556 N N . PHE A 1 200 ? -5.129 -1.439 -20.626 1.00 28.58 200 PHE A N 1
ATOM 1557 C CA . PHE A 1 200 ? -5.558 -0.676 -21.819 1.00 28.58 200 PHE A CA 1
ATOM 1558 C C . PHE A 1 200 ? -4.249 -0.460 -22.610 1.00 28.58 200 PHE A C 1
ATOM 1560 O O . PHE A 1 200 ? -3.365 0.249 -22.145 1.00 28.58 200 PHE A O 1
ATOM 1567 N N . LEU A 1 201 ? -3.971 -1.140 -23.724 1.00 31.20 201 LEU A N 1
ATOM 1568 C CA . LEU A 1 201 ? -4.805 -1.325 -24.910 1.00 31.20 201 LEU A CA 1
ATOM 1569 C C . LEU A 1 201 ? -4.553 -2.690 -25.580 1.00 31.20 201 LEU A C 1
ATOM 1571 O O . LEU A 1 201 ? -3.452 -2.959 -26.052 1.00 31.20 201 LEU A O 1
ATOM 1575 N N . ILE A 1 202 ? -5.615 -3.486 -25.709 1.00 33.78 202 ILE A N 1
ATOM 1576 C CA . ILE A 1 202 ? -5.899 -4.224 -26.943 1.00 33.78 202 ILE A CA 1
ATOM 1577 C C . ILE A 1 202 ? -6.909 -3.342 -27.676 1.00 33.78 202 ILE A C 1
ATOM 1579 O O . ILE A 1 202 ? -7.985 -3.077 -27.144 1.00 33.78 202 ILE A O 1
ATOM 1583 N N . ALA A 1 203 ? -6.559 -2.858 -28.862 1.00 33.91 203 ALA A N 1
ATOM 1584 C CA . ALA A 1 203 ? -7.523 -2.308 -29.801 1.00 33.91 203 ALA A CA 1
ATOM 1585 C C . ALA A 1 203 ? -7.291 -2.984 -31.151 1.00 33.91 203 ALA A C 1
ATOM 1587 O O . ALA A 1 203 ? -6.217 -2.892 -31.742 1.00 33.91 203 ALA A O 1
ATOM 1588 N N . LEU A 1 204 ? -8.326 -3.715 -31.549 1.00 31.30 204 LEU A N 1
ATOM 1589 C CA . LEU A 1 204 ? -8.527 -4.390 -32.817 1.00 31.30 204 LEU A CA 1
ATOM 1590 C C . LEU A 1 204 ? -8.235 -3.466 -34.004 1.00 31.30 204 LEU A C 1
ATOM 1592 O O . LEU A 1 204 ? -8.670 -2.314 -34.026 1.00 31.30 204 LEU A O 1
ATOM 1596 N N . ARG A 1 205 ? -7.630 -4.031 -35.046 1.00 27.22 205 ARG A N 1
ATOM 1597 C CA . ARG A 1 205 ? -7.969 -3.662 -36.417 1.00 27.22 205 ARG A CA 1
ATOM 1598 C C . ARG A 1 205 ? -8.145 -4.936 -37.237 1.00 27.22 205 ARG A C 1
ATOM 1600 O O . ARG A 1 205 ? -7.194 -5.697 -37.403 1.00 27.22 205 ARG A O 1
ATOM 1607 N N . GLN A 1 206 ? -9.394 -5.160 -37.643 1.00 37.00 206 GLN A N 1
ATOM 1608 C CA . GLN A 1 206 ? -9.707 -5.643 -38.986 1.00 37.00 206 GLN A CA 1
ATOM 1609 C C . GLN A 1 206 ? -9.254 -4.592 -40.005 1.00 37.00 206 GLN A C 1
ATOM 1611 O O . GLN A 1 206 ? -9.269 -3.389 -39.642 1.00 37.00 206 GLN A O 1
#

Mean predicted aligned error: 16.66 Å